Protein 6YJK (pdb70)

Nearest PDB structures (foldseek):
  6yjk-assembly1_A  TM=1.003E+00  e=1.176E-42  Rhincodon typus
  7ajl-assembly1_AAA  TM=9.491E-01  e=1.089E-29  Mus musculus
  7ajl-assembly1_BBB  TM=9.520E-01  e=2.992E-29  Mus musculus
  7ajk-assembly1_CCC  TM=6.541E-01  e=1.417E-22  Homo sapiens
  5m4y-assembly1_A  TM=3.717E-01  e=2.786E+00  Saccharomyces cerevisiae S288C

Solvent-accessible surface area: 15080 Å² total; per-residue (Å²): 87,72,13,79,2,0,77,12,5,12,75,53,14,70,147,27,58,45,87,0,66,21,81,63,134,56,8,114,11,67,142,80,1,102,94,25,0,69,122,1,13,81,14,0,104,58,0,35,35,8,1,62,38,5,81,63,3,191,18,0,20,112,41,14,157,65,0,96,136,108,88,141,54,102,121,35,39,105,118,0,44,82,28,0,46,84,23,3,36,55,0,49,92,0,25,72,4,1,82,89,2,54,72,8,0,50,22,0,0,40,20,0,1,37,92,103,71,41,25,47,97,2,0,56,137,23,58,0,0,0,12,0,0,1,3,0,0,20,0,0,2,57,0,1,28,56,12,53,105,29,101,20,0,81,88,0,7,47,13,7,62,124,25,23,63,148,52,126,128,122,123,196,131,92,3,74,97,106,18,4,66,89,0,34,128,12,3,68,59,34,2,0,0,0,61,20,0,0,62,2,0,60,107,7,35,55,85,53,175,115,28,60,63,82,12,2,1,20,0,0,6,22,0,1,23,2,1,40,24,0,6,74,31,102,117,42,81,101,140,35,19,56,140,70,0,12,39,9,1,4,26,0,0,0,0,0,0,0,0,1,0,37,13,32,86,71,0,1,25,20,200,86,21,130,13,66,13,91,11,1,0,119,8,2,92,102,31,85,102,145,62,1,74,16,0,8,34,0,2,60,143,16,21,114,23,14,128,48,179,118,10,41,166,117,2,58,81,54,6,163

B-factor: mean 74.42, std 29.87, range [31.37, 188.09]

Radius of gyration: 21.07 Å; Cα contacts (8 Å, |Δi|>4): 371; chains: 1; bounding box: 40×45×67 Å

InterPro domains:
  IPR009828 CYRIA/CYRIB, Rac1 binding domain [PF07159] (20-321)
  IPR039789 CYFIP-related Rac1 interactor [PTHR12422] (2-325)

Structure (mmCIF, N/CA/C/O backbone):
data_6YJK
#
_entry.id   6YJK
#
_cell.length_a   39.810
_cell.length_b   72.230
_cell.length_c   107.810
_cell.angle_alpha   90.000
_cell.angle_beta   90.000
_cell.angle_gamma   90.000
#
_symmetry.space_group_name_H-M   'P 21 21 21'
#
loop_
_entity.id
_entity.type
_entity.pdbx_description
1 polymer 'CYRI-B (FAM49B)'
2 water water
#
loop_
_atom_site.group_PDB
_atom_site.id
_atom_site.type_symbol
_atom_site.label_atom_id
_atom_site.label_alt_id
_atom_site.label_comp_id
_atom_site.label_asym_id
_atom_site.label_entity_id
_atom_site.label_seq_id
_atom_site.pdbx_PDB_ins_code
_atom_site.Cartn_x
_atom_site.Cartn_y
_atom_site.Cartn_z
_atom_site.occupancy
_atom_site.B_iso_or_equiv
_atom_site.auth_seq_id
_atom_site.auth_comp_id
_atom_site.auth_asym_id
_atom_site.auth_atom_id
_atom_site.pdbx_PDB_model_num
ATOM 1 N N . SER A 1 1 ? 12.495 8.448 4.442 1.00 130.23 0 SER A N 1
ATOM 2 C CA . SER A 1 1 ? 11.858 9.356 3.496 1.00 129.72 0 SER A CA 1
ATOM 3 C C . SER A 1 1 ? 11.441 8.614 2.232 1.00 123.74 0 SER A C 1
ATOM 4 O O . SER A 1 1 ? 10.906 9.214 1.299 1.00 119.60 0 SER A O 1
ATOM 7 N N . MET A 1 2 ? 11.696 7.304 2.203 1.00 119.88 1 MET A N 1
ATOM 8 C CA . MET A 1 2 ? 11.236 6.493 1.081 1.00 115.99 1 MET A CA 1
ATOM 9 C C . MET A 1 2 ? 9.714 6.463 1.021 1.00 108.38 1 MET A C 1
ATOM 10 O O . MET A 1 2 ? 9.127 6.463 -0.067 1.00 114.17 1 MET A O 1
ATOM 15 N N . GLY A 1 3 ? 9.058 6.446 2.183 1.00 98.96 2 GLY A N 1
ATOM 16 C CA . GLY A 1 3 ? 7.610 6.543 2.204 1.00 96.74 2 GLY A CA 1
ATOM 17 C C . GLY A 1 3 ? 7.108 7.932 1.866 1.00 99.97 2 GLY A C 1
ATOM 18 O O . GLY A 1 3 ? 6.018 8.081 1.308 1.00 104.30 2 GLY A O 1
ATOM 19 N N . ASN A 1 4 ? 7.889 8.964 2.195 1.00 99.72 3 ASN A N 1
ATOM 20 C CA . ASN A 1 4 ? 7.510 10.327 1.833 1.00 95.28 3 ASN A CA 1
ATOM 21 C C . ASN A 1 4 ? 7.624 10.544 0.330 1.00 93.58 3 ASN A C 1
ATOM 22 O O . ASN A 1 4 ? 6.717 11.106 -0.294 1.00 96.34 3 ASN A O 1
ATOM 27 N N . LEU A 1 5 ? 8.736 10.102 -0.271 1.00 89.32 4 LEU A N 1
ATOM 28 C CA . LEU A 1 5 ? 8.902 10.245 -1.715 1.00 82.40 4 LEU A CA 1
ATOM 29 C C . LEU A 1 5 ? 7.803 9.523 -2.482 1.00 81.32 4 LEU A C 1
ATOM 30 O O . LEU A 1 5 ? 7.411 9.971 -3.565 1.00 75.81 4 LEU A O 1
ATOM 35 N N . ILE A 1 6 ? 7.294 8.413 -1.943 1.00 85.78 5 ILE A N 1
ATOM 36 C CA . ILE A 1 6 ? 6.163 7.742 -2.577 1.00 95.51 5 ILE A CA 1
ATOM 37 C C . ILE A 1 6 ? 4.912 8.603 -2.475 1.00 104.75 5 ILE A C 1
ATOM 38 O O . ILE A 1 6 ? 4.164 8.756 -3.448 1.00 103.47 5 ILE A O 1
ATOM 43 N N . LYS A 1 7 ? 4.672 9.193 -1.301 1.00 109.34 6 LYS A N 1
ATOM 44 C CA . LYS A 1 7 ? 3.543 10.095 -1.120 1.00 116.00 6 LYS A CA 1
ATOM 45 C C . LYS A 1 7 ? 3.698 11.394 -1.899 1.00 117.78 6 LYS A C 1
ATOM 46 O O . LYS A 1 7 ? 2.708 12.114 -2.064 1.00 121.27 6 LYS A O 1
ATOM 52 N N . VAL A 1 8 ? 4.901 11.713 -2.371 1.00 116.04 7 VAL A N 1
ATOM 53 C CA . VAL A 1 8 ? 5.117 12.935 -3.139 1.00 110.13 7 VAL A CA 1
ATOM 54 C C . VAL A 1 8 ? 4.826 12.717 -4.617 1.00 113.98 7 VAL A C 1
ATOM 55 O O . VAL A 1 8 ? 4.077 13.479 -5.234 1.00 118.89 7 VAL A O 1
ATOM 59 N N . LEU A 1 9 ? 5.408 11.674 -5.212 1.00 113.65 8 LEU A N 1
ATOM 60 C CA . LEU A 1 9 ? 5.214 11.443 -6.640 1.00 113.46 8 LEU A CA 1
ATOM 61 C C . LEU A 1 9 ? 3.822 10.896 -6.932 1.00 118.76 8 LEU A C 1
ATOM 62 O O . LEU A 1 9 ? 3.199 11.274 -7.931 1.00 116.67 8 LEU A O 1
ATOM 67 N N . THR A 1 10 ? 3.319 10.007 -6.078 1.00 126.79 9 THR A N 1
ATOM 68 C CA . THR A 1 10 ? 1.982 9.436 -6.239 1.00 131.85 9 THR A CA 1
ATOM 69 C C . THR A 1 10 ? 0.917 10.268 -5.544 1.00 137.42 9 THR A C 1
ATOM 70 O O . THR A 1 10 ? 0.003 9.722 -4.920 1.00 142.49 9 THR A O 1
ATOM 74 N N . ARG A 1 11 ? 1.008 11.591 -5.631 1.00 139.86 10 ARG A N 1
ATOM 75 C CA . ARG A 1 11 ? 0.114 12.490 -4.914 1.00 146.91 10 ARG A CA 1
ATOM 76 C C . ARG A 1 11 ? -0.852 13.131 -5.900 1.00 146.10 10 ARG A C 1
ATOM 77 O O . ARG A 1 11 ? -0.424 13.746 -6.883 1.00 139.00 10 ARG A O 1
ATOM 85 N N . ASP A 1 12 ? -2.150 12.976 -5.635 1.00 153.91 11 ASP A N 1
ATOM 86 C CA . ASP A 1 12 ? -3.209 13.619 -6.414 1.00 158.59 11 ASP A CA 1
ATOM 87 C C . ASP A 1 12 ? -3.174 13.189 -7.880 1.00 152.44 11 ASP A C 1
ATOM 88 O O . ASP A 1 12 ? -3.419 13.987 -8.787 1.00 150.91 11 ASP A O 1
ATOM 93 N N . ILE A 1 13 ? -2.861 11.915 -8.114 1.00 147.70 12 ILE A N 1
ATOM 94 C CA . ILE A 1 13 ? -2.990 11.316 -9.438 1.00 143.68 12 ILE A CA 1
ATOM 95 C C . ILE A 1 13 ? -4.129 10.313 -9.512 1.00 155.44 12 ILE A C 1
ATOM 96 O O . ILE A 1 13 ? -4.517 9.923 -10.626 1.00 157.00 12 ILE A O 1
ATOM 101 N N . ASP A 1 14 ? -4.630 9.915 -8.350 1.00 165.49 13 ASP A N 1
ATOM 102 C CA . ASP A 1 14 ? -5.790 9.003 -8.380 1.00 177.09 13 ASP A CA 1
ATOM 103 C C . ASP A 1 14 ? -6.969 9.835 -8.902 1.00 182.16 13 ASP A C 1
ATOM 104 O O . ASP A 1 14 ? -7.495 9.502 -9.969 1.00 182.89 13 ASP A O 1
ATOM 109 N N . HIS A 1 15 ? -7.335 10.911 -8.196 1.00 183.41 14 HIS A N 1
ATOM 110 C CA . HIS A 1 15 ? -8.467 11.785 -8.619 1.00 183.47 14 HIS A CA 1
ATOM 111 C C . HIS A 1 15 ? -8.171 12.418 -9.987 1.00 172.63 14 HIS A C 1
ATOM 112 O O . HIS A 1 15 ? -9.071 13.074 -10.546 1.00 173.91 14 HIS A O 1
ATOM 119 N N . ASN A 1 16 ? -6.948 12.219 -10.486 1.00 159.72 15 ASN A N 1
ATOM 120 C CA . ASN A 1 16 ? -6.457 12.740 -11.789 1.00 147.61 15 ASN A CA 1
ATOM 121 C C . ASN A 1 16 ? -6.536 11.610 -12.816 1.00 143.71 15 ASN A C 1
ATOM 122 O O . ASN A 1 16 ? -6.336 10.460 -12.396 1.00 139.38 15 ASN A O 1
ATOM 127 N N . ALA A 1 17 ? -6.807 11.920 -14.094 1.00 146.19 16 ALA A N 1
ATOM 128 C CA . ALA A 1 17 ? -6.876 10.878 -15.115 1.00 144.64 16 ALA A CA 1
ATOM 129 C C . ALA A 1 17 ? -6.512 11.486 -16.456 1.00 139.20 16 ALA A C 1
ATOM 130 O O . ALA A 1 17 ? -7.177 12.423 -16.907 1.00 138.72 16 ALA A O 1
ATOM 132 N N . SER A 1 18 ? -5.455 10.967 -17.079 1.00 139.07 17 SER A N 1
ATOM 133 C CA . SER A 1 18 ? -5.077 11.274 -18.456 1.00 140.28 17 SER A CA 1
ATOM 134 C C . SER A 1 18 ? -4.630 12.717 -18.644 1.00 135.76 17 SER A C 1
ATOM 135 O O . SER A 1 18 ? -4.284 13.109 -19.765 1.00 134.87 17 SER A O 1
ATOM 138 N N . HIS A 1 19 ? -4.637 13.519 -17.583 1.00 131.06 18 HIS A N 1
ATOM 139 C CA . HIS A 1 19 ? -4.172 14.897 -17.623 1.00 122.36 18 HIS A CA 1
ATOM 140 C C . HIS A 1 19 ? -2.707 14.948 -17.216 1.00 108.39 18 HIS A C 1
ATOM 141 O O . HIS A 1 19 ? -2.337 14.461 -16.142 1.00 113.70 18 HIS A O 1
ATOM 148 N N . PHE A 1 20 ? -1.878 15.539 -18.075 1.00 88.03 19 PHE A N 1
ATOM 149 C CA . PHE A 1 20 ? -0.447 15.608 -17.822 1.00 77.89 19 PHE A CA 1
ATOM 150 C C . PHE A 1 20 ? -0.019 16.903 -17.147 1.00 79.15 19 PHE A C 1
ATOM 151 O O . PHE A 1 20 ? 1.013 16.916 -16.465 1.00 75.19 19 PHE A O 1
ATOM 159 N N . PHE A 1 21 ? -0.777 17.982 -17.310 1.00 80.00 20 PHE A N 1
ATOM 160 C CA . PHE A 1 21 ? -0.451 19.223 -16.628 1.00 82.48 20 PHE A CA 1
ATOM 161 C C . PHE A 1 21 ? -0.881 19.151 -15.168 1.00 84.68 20 PHE A C 1
ATOM 162 O O . PHE A 1 21 ? -1.860 18.487 -14.814 1.00 83.02 20 PHE A O 1
ATOM 170 N N . LEU A 1 22 ? -0.130 19.838 -14.317 1.00 81.40 21 LEU A N 1
ATOM 171 C CA . LEU A 1 22 ? -0.389 19.850 -12.886 1.00 87.99 21 LEU A CA 1
ATOM 172 C C . LEU A 1 22 ? -1.184 21.091 -12.508 1.00 86.72 21 LEU A C 1
ATOM 173 O O . LEU A 1 22 ? -0.895 22.194 -12.979 1.00 89.77 21 LEU A O 1
ATOM 178 N N . ASP A 1 23 ? -2.189 20.900 -11.658 1.00 84.75 22 ASP A N 1
ATOM 179 C CA . ASP A 1 23 ? -2.933 22.029 -11.119 1.00 88.82 22 ASP A CA 1
ATOM 180 C C . ASP A 1 23 ? -2.013 22.879 -10.253 1.00 92.75 22 ASP A C 1
ATOM 181 O O . ASP A 1 23 ? -1.287 22.356 -9.403 1.00 94.97 22 ASP A O 1
ATOM 186 N N . PHE A 1 24 ? -2.037 24.195 -10.477 1.00 98.81 23 PHE A N 1
ATOM 187 C CA . PHE A 1 24 ? -1.138 25.083 -9.744 1.00 102.14 23 PHE A CA 1
ATOM 188 C C . PHE A 1 24 ? -1.467 25.104 -8.256 1.00 106.12 23 PHE A C 1
ATOM 189 O O . PHE A 1 24 ? -0.561 25.067 -7.415 1.00 107.50 23 PHE A O 1
ATOM 197 N N . GLU A 1 25 ? -2.755 25.160 -7.910 1.00 111.17 24 GLU A N 1
ATOM 198 C CA . GLU A 1 25 ? -3.137 25.194 -6.502 1.00 118.23 24 GLU A CA 1
ATOM 199 C C . GLU A 1 25 ? -2.858 23.869 -5.806 1.00 120.06 24 GLU A C 1
ATOM 200 O O . GLU A 1 25 ? -2.532 23.854 -4.614 1.00 120.93 24 GLU A O 1
ATOM 206 N N . ASN A 1 26 ? -2.974 22.754 -6.527 1.00 129.41 25 ASN A N 1
ATOM 207 C CA . ASN A 1 26 ? -2.753 21.448 -5.917 1.00 132.15 25 ASN A CA 1
ATOM 208 C C . ASN A 1 26 ? -1.266 21.147 -5.770 1.00 124.75 25 ASN A C 1
ATOM 209 O O . ASN A 1 26 ? -0.814 20.721 -4.701 1.00 128.92 25 ASN A O 1
ATOM 214 N N . ALA A 1 27 ? -0.490 21.360 -6.837 1.00 105.88 26 ALA A N 1
ATOM 215 C CA . ALA A 1 27 ? 0.943 21.088 -6.779 1.00 92.93 26 ALA A CA 1
ATOM 216 C C . ALA A 1 27 ? 1.640 22.009 -5.787 1.00 96.70 26 ALA A C 1
ATOM 217 O O . ALA A 1 27 ? 2.563 21.587 -5.080 1.00 98.31 26 ALA A O 1
ATOM 219 N N . GLN A 1 28 ? 1.211 23.272 -5.725 1.00 98.12 27 GLN A N 1
ATOM 220 C CA . GLN A 1 28 ? 1.748 24.284 -4.823 1.00 97.14 27 GLN A CA 1
ATOM 221 C C . GLN A 1 28 ? 3.267 24.361 -4.932 1.00 89.33 27 GLN A C 1
ATOM 222 O O . GLN A 1 28 ? 3.974 23.947 -4.005 1.00 87.96 27 GLN A O 1
ATOM 228 N N . PRO A 1 29 ? 3.808 24.867 -6.038 1.00 84.63 28 PRO A N 1
ATOM 229 C CA . PRO A 1 29 ? 5.264 24.986 -6.152 1.00 80.14 28 PRO A CA 1
ATOM 230 C C . PRO A 1 29 ? 5.806 26.097 -5.266 1.00 85.55 28 PRO A C 1
ATOM 231 O O . PRO A 1 29 ? 5.096 27.024 -4.869 1.00 83.92 28 PRO A O 1
ATOM 235 N N . THR A 1 30 ? 7.095 25.987 -4.953 1.00 84.76 29 THR A N 1
ATOM 236 C CA . THR A 1 30 ? 7.763 27.019 -4.175 1.00 82.06 29 THR A CA 1
ATOM 237 C C . THR A 1 30 ? 8.028 28.239 -5.054 1.00 86.30 29 THR A C 1
ATOM 238 O O . THR A 1 30 ? 7.777 28.239 -6.263 1.00 87.69 29 THR A O 1
ATOM 242 N N . GLU A 1 31 ? 8.550 29.298 -4.433 1.00 91.95 30 GLU A N 1
ATOM 243 C CA . GLU A 1 31 ? 8.867 30.504 -5.188 1.00 92.16 30 GLU A CA 1
ATOM 244 C C . GLU A 1 31 ? 9.968 30.249 -6.210 1.00 84.76 30 GLU A C 1
ATOM 245 O O . GLU A 1 31 ? 9.955 30.843 -7.294 1.00 84.80 30 GLU A O 1
ATOM 251 N N . ALA A 1 32 ? 10.912 29.361 -5.896 1.00 81.77 31 ALA A N 1
ATOM 252 C CA . ALA A 1 32 ? 11.998 29.044 -6.814 1.00 80.12 31 ALA A CA 1
ATOM 253 C C . ALA A 1 32 ? 11.569 28.135 -7.959 1.00 74.71 31 ALA A C 1
ATOM 254 O O . ALA A 1 32 ? 12.320 28.001 -8.931 1.00 83.54 31 ALA A O 1
ATOM 256 N N . GLU A 1 33 ? 10.394 27.513 -7.876 1.00 73.21 32 GLU A N 1
ATOM 257 C CA . GLU A 1 33 ? 9.905 26.643 -8.938 1.00 74.46 32 GLU A CA 1
ATOM 258 C C . GLU A 1 33 ? 8.974 27.347 -9.917 1.00 76.73 32 GLU A C 1
ATOM 259 O O . GLU A 1 33 ? 8.640 26.761 -10.951 1.00 76.88 32 GLU A O 1
ATOM 265 N N . ARG A 1 34 ? 8.561 28.584 -9.626 1.00 78.82 33 ARG A N 1
ATOM 266 C CA . ARG A 1 34 ? 7.475 29.208 -10.378 1.00 81.93 33 ARG A CA 1
ATOM 267 C C . ARG A 1 34 ? 7.842 29.421 -11.844 1.00 83.37 33 ARG A C 1
ATOM 268 O O . ARG A 1 34 ? 7.036 29.130 -12.735 1.00 83.96 33 ARG A O 1
ATOM 276 N N . GLU A 1 35 ? 9.049 29.926 -12.116 1.00 90.63 34 GLU A N 1
ATOM 277 C CA . GLU A 1 35 ? 9.397 30.295 -13.486 1.00 96.32 34 GLU A CA 1
ATOM 278 C C . GLU A 1 35 ? 9.524 29.075 -14.388 1.00 85.85 34 GLU A C 1
ATOM 279 O O . GLU A 1 35 ? 9.305 29.178 -15.600 1.00 84.67 34 GLU A O 1
ATOM 285 N N . ILE A 1 36 ? 9.868 27.921 -13.825 1.00 77.85 35 ILE A N 1
ATOM 286 C CA . ILE A 1 36 ? 9.987 26.697 -14.610 1.00 66.70 35 ILE A CA 1
ATOM 287 C C . ILE A 1 36 ? 8.677 25.923 -14.622 1.00 66.73 35 ILE A C 1
ATOM 288 O O . ILE A 1 36 ? 8.279 25.388 -15.660 1.00 67.93 35 ILE A O 1
ATOM 293 N N . PHE A 1 37 ? 7.998 25.854 -13.473 1.00 73.58 36 PHE A N 1
ATOM 294 C CA . PHE A 1 37 ? 6.705 25.180 -13.411 1.00 69.80 36 PHE A CA 1
ATOM 295 C C . PHE A 1 37 ? 5.734 25.763 -14.429 1.00 70.65 36 PHE A C 1
ATOM 296 O O . PHE A 1 37 ? 5.004 25.020 -15.093 1.00 65.89 36 PHE A O 1
ATOM 304 N N . ASN A 1 38 ? 5.722 27.092 -14.571 1.00 72.95 37 ASN A N 1
ATOM 305 C CA . ASN A 1 38 ? 4.834 27.729 -15.539 1.00 75.81 37 ASN A CA 1
ATOM 306 C C . ASN A 1 38 ? 5.187 27.333 -16.966 1.00 65.27 37 ASN A C 1
ATOM 307 O O . ASN A 1 38 ? 4.296 27.045 -17.772 1.00 66.05 37 ASN A O 1
ATOM 312 N N . GLN A 1 39 ? 6.481 27.321 -17.299 1.00 63.16 38 GLN A N 1
ATOM 313 C CA . GLN A 1 39 ? 6.894 26.980 -18.657 1.00 64.14 38 GLN A CA 1
ATOM 314 C C . GLN A 1 39 ? 6.586 25.523 -18.975 1.00 61.50 38 GLN A C 1
ATOM 315 O O . GLN A 1 39 ? 6.013 25.215 -20.026 1.00 63.98 38 GLN A O 1
ATOM 321 N N . VAL A 1 40 ? 6.957 24.613 -18.073 1.00 62.11 39 VAL A N 1
ATOM 322 C CA . VAL A 1 40 ? 6.730 23.193 -18.313 1.00 58.17 39 VAL A CA 1
ATOM 323 C C . VAL A 1 40 ? 5.237 22.893 -18.380 1.00 59.18 39 VAL A C 1
ATOM 324 O O . VAL A 1 40 ? 4.792 22.072 -19.192 1.00 58.68 39 VAL A O 1
ATOM 328 N N . ASN A 1 41 ? 4.439 23.569 -17.548 1.00 57.43 40 ASN A N 1
ATOM 329 C CA . ASN A 1 41 ? 3.003 23.306 -17.521 1.00 63.80 40 ASN A CA 1
ATOM 330 C C . ASN A 1 41 ? 2.349 23.620 -18.860 1.00 67.53 40 ASN A C 1
ATOM 331 O O . ASN A 1 41 ? 1.399 22.938 -19.257 1.00 73.10 40 ASN A O 1
ATOM 336 N N . VAL A 1 42 ? 2.837 24.644 -19.566 1.00 63.05 41 VAL A N 1
ATOM 337 C CA . VAL A 1 42 ? 2.288 24.971 -20.879 1.00 62.70 41 VAL A CA 1
ATOM 338 C C . VAL A 1 42 ? 2.504 23.815 -21.846 1.00 68.55 41 VAL A C 1
ATOM 339 O O . VAL A 1 42 ? 1.601 23.444 -22.606 1.00 73.22 41 VAL A O 1
ATOM 343 N N . VAL A 1 43 ? 3.699 23.222 -21.830 1.00 63.18 42 VAL A N 1
ATOM 344 C CA . VAL A 1 43 ? 3.969 22.075 -22.691 1.00 57.46 42 VAL A CA 1
ATOM 345 C C . VAL A 1 43 ? 3.116 20.884 -22.274 1.00 61.57 42 VAL A C 1
ATOM 346 O O . VAL A 1 43 ? 2.614 20.135 -23.121 1.00 64.33 42 VAL A O 1
ATOM 350 N N . LEU A 1 44 ? 2.928 20.696 -20.966 1.00 59.99 43 LEU A N 1
ATOM 351 C CA . LEU A 1 44 ? 2.115 19.582 -20.491 1.00 55.58 43 LEU A CA 1
ATOM 352 C C . LEU A 1 44 ? 0.640 19.780 -20.815 1.00 58.92 43 LEU A C 1
ATOM 353 O O . LEU A 1 44 ? -0.087 18.796 -20.996 1.00 60.78 43 LEU A O 1
ATOM 358 N N . LYS A 1 45 ? 0.178 21.032 -20.886 1.00 48.10 44 LYS A N 1
ATOM 359 C CA . LYS A 1 45 ? -1.205 21.278 -21.282 1.00 65.27 44 LYS A CA 1
ATOM 360 C C . LYS A 1 45 ? -1.467 20.814 -22.709 1.00 60.87 44 LYS A C 1
ATOM 361 O O . LYS A 1 45 ? -2.573 20.357 -23.017 1.00 70.50 44 LYS A O 1
ATOM 367 N N . ASP A 1 46 ? -0.470 20.914 -23.586 1.00 57.04 45 ASP A N 1
ATOM 368 C CA . ASP A 1 46 ? -0.618 20.472 -24.965 1.00 58.96 45 ASP A CA 1
ATOM 369 C C . ASP A 1 46 ? -0.347 18.987 -25.148 1.00 59.34 45 ASP A C 1
ATOM 370 O O . ASP A 1 46 ? -0.682 18.440 -26.204 1.00 61.51 45 ASP A O 1
ATOM 375 N N . ALA A 1 47 ? 0.245 18.326 -24.150 1.00 63.64 46 ALA A N 1
ATOM 376 C CA . ALA A 1 47 ? 0.555 16.905 -24.278 1.00 56.11 46 ALA A CA 1
ATOM 377 C C . ALA A 1 47 ? -0.712 16.070 -24.418 1.00 57.92 46 ALA A C 1
ATOM 378 O O . ALA A 1 47 ? -0.733 15.090 -25.170 1.00 67.24 46 ALA A O 1
ATOM 380 N N . GLU A 1 48 ? -1.771 16.437 -23.690 1.00 59.98 47 GLU A N 1
ATOM 381 C CA . GLU A 1 48 ? -3.042 15.732 -23.821 1.00 69.12 47 GLU A CA 1
ATOM 382 C C . GLU A 1 48 ? -3.601 15.872 -25.230 1.00 69.14 47 GLU A C 1
ATOM 383 O O . GLU A 1 48 ? -4.139 14.911 -25.792 1.00 76.50 47 GLU A O 1
ATOM 389 N N . GLY A 1 49 ? -3.476 17.062 -25.821 1.00 64.93 48 GLY A N 1
ATOM 390 C CA . GLY A 1 49 ? -3.974 17.260 -27.172 1.00 55.74 48 GLY A CA 1
ATOM 391 C C . GLY A 1 49 ? -3.177 16.479 -28.199 1.00 52.54 48 GLY A C 1
ATOM 392 O O . GLY A 1 49 ? -3.740 15.930 -29.149 1.00 56.29 48 GLY A O 1
ATOM 393 N N . ILE A 1 50 ? -1.855 16.417 -28.019 1.00 47.25 49 ILE A N 1
ATOM 394 C CA . ILE A 1 50 ? -1.017 15.602 -28.893 1.00 47.20 49 ILE A CA 1
ATOM 395 C C . ILE A 1 50 ? -1.389 14.129 -28.770 1.00 56.15 49 ILE A C 1
ATOM 396 O O . ILE A 1 50 ? -1.469 13.409 -29.772 1.00 57.89 49 ILE A O 1
ATOM 401 N N . LEU A 1 51 ? -1.628 13.658 -27.544 1.00 55.63 50 LEU A N 1
ATOM 402 C CA . LEU A 1 51 ? -1.942 12.247 -27.349 1.00 54.65 50 LEU A CA 1
ATOM 403 C C . LEU A 1 51 ? -3.307 11.900 -27.932 1.00 58.91 50 LEU A C 1
ATOM 404 O O . LEU A 1 51 ? -3.501 10.796 -28.454 1.00 62.21 50 LEU A O 1
ATOM 409 N N . ASN A 1 52 ? -4.264 12.829 -27.856 1.00 60.05 51 ASN A N 1
ATOM 410 C CA . ASN A 1 52 ? -5.587 12.569 -28.416 1.00 69.39 51 ASN A CA 1
ATOM 411 C C . ASN A 1 52 ? -5.561 12.550 -29.939 1.00 71.44 51 ASN A C 1
ATOM 412 O O . ASN A 1 52 ? -6.323 11.800 -30.559 1.00 78.20 51 ASN A O 1
ATOM 417 N N . ASP A 1 53 ? -4.702 13.363 -30.558 1.00 67.22 52 ASP A N 1
ATOM 418 C CA . ASP A 1 53 ? -4.567 13.314 -32.009 1.00 66.37 52 ASP A CA 1
ATOM 419 C C . ASP A 1 53 ? -3.942 12.004 -32.465 1.00 63.72 52 ASP A C 1
ATOM 420 O O . ASP A 1 53 ? -4.237 11.528 -33.567 1.00 69.26 52 ASP A O 1
ATOM 425 N N . LEU A 1 54 ? -3.083 11.406 -31.636 1.00 54.91 53 LEU A N 1
ATOM 426 C CA . LEU A 1 54 ? -2.509 10.112 -31.986 1.00 53.99 53 LEU A CA 1
ATOM 427 C C . LEU A 1 54 ? -3.530 8.992 -31.834 1.00 58.78 53 LEU A C 1
ATOM 428 O O . LEU A 1 54 ? -3.495 8.016 -32.593 1.00 58.44 53 LEU A O 1
ATOM 433 N N . GLN A 1 55 ? -4.443 9.113 -30.867 1.00 50.97 54 GLN A N 1
ATOM 434 C CA . GLN A 1 55 ? -5.511 8.129 -30.732 1.00 60.07 54 GLN A CA 1
ATOM 435 C C . GLN A 1 55 ? -6.485 8.196 -31.903 1.00 62.26 54 GLN A C 1
ATOM 436 O O . GLN A 1 55 ? -7.079 7.177 -32.273 1.00 60.68 54 GLN A O 1
ATOM 442 N N . SER A 1 56 ? -6.652 9.375 -32.500 1.00 61.58 55 SER A N 1
ATOM 443 C CA . SER A 1 56 ? -7.554 9.564 -33.629 1.00 60.67 55 SER A CA 1
ATOM 444 C C . SER A 1 56 ? -6.880 9.337 -34.976 1.00 62.03 55 SER A C 1
ATOM 445 O O . SER A 1 56 ? -7.532 9.500 -36.013 1.00 62.21 55 SER A O 1
ATOM 448 N N . TYR A 1 57 ? -5.604 8.965 -34.986 1.00 63.58 56 TYR A N 1
ATOM 449 C CA . TYR A 1 57 ? -4.858 8.757 -36.225 1.00 63.26 56 TYR A CA 1
ATOM 450 C C . TYR A 1 57 ? -5.348 7.479 -36.893 1.00 67.08 56 TYR A C 1
ATOM 451 O O . TYR A 1 57 ? -4.913 6.378 -36.550 1.00 70.72 56 TYR A O 1
ATOM 460 N N . ARG A 1 58 ? -6.256 7.621 -37.863 1.00 71.36 57 ARG A N 1
ATOM 461 C CA . ARG A 1 58 ? -6.829 6.454 -38.526 1.00 72.90 57 ARG A CA 1
ATOM 462 C C . ARG A 1 58 ? -5.940 5.928 -39.648 1.00 63.31 57 ARG A C 1
ATOM 463 O O . ARG A 1 58 ? -6.012 4.741 -39.982 1.00 67.72 57 ARG A O 1
ATOM 471 N N . GLY A 1 59 ? -5.105 6.776 -40.234 1.00 50.01 58 GLY A N 1
ATOM 472 C CA . GLY A 1 59 ? -4.239 6.361 -41.317 1.00 47.26 58 GLY A CA 1
ATOM 473 C C . GLY A 1 59 ? -4.939 6.389 -42.665 1.00 47.40 58 GLY A C 1
ATOM 474 O O . GLY A 1 59 ? -6.163 6.446 -42.768 1.00 50.03 58 GLY A O 1
ATOM 475 N N . ALA A 1 60 ? -4.131 6.350 -43.726 1.00 39.09 59 ALA A N 1
ATOM 476 C CA . ALA A 1 60 ? -4.640 6.394 -45.093 1.00 46.89 59 ALA A CA 1
ATOM 477 C C . ALA A 1 60 ? -4.281 5.134 -45.875 1.00 44.78 59 ALA A C 1
ATOM 478 O O . ALA A 1 60 ? -4.115 5.181 -47.096 1.00 49.98 59 ALA A O 1
ATOM 480 N N . GLY A 1 61 ? -4.171 3.997 -45.184 1.00 42.54 60 GLY A N 1
ATOM 481 C CA . GLY A 1 61 ? -3.784 2.767 -45.856 1.00 38.37 60 GLY A CA 1
ATOM 482 C C . GLY A 1 61 ? -4.739 2.371 -46.966 1.00 44.78 60 GLY A C 1
ATOM 483 O O . GLY A 1 61 ? -4.313 1.902 -48.025 1.00 48.46 60 GLY A O 1
ATOM 484 N N . HIS A 1 62 ? -6.041 2.565 -46.747 1.00 40.94 61 HIS A N 1
ATOM 485 C CA . HIS A 1 62 ? -7.027 2.169 -47.748 1.00 46.88 61 HIS A CA 1
ATOM 486 C C . HIS A 1 62 ? -6.853 2.961 -49.037 1.00 51.93 61 HIS A C 1
ATOM 487 O O . HIS A 1 62 ? -6.821 2.385 -50.131 1.00 57.78 61 HIS A O 1
ATOM 494 N N . GLU A 1 63 ? -6.738 4.288 -48.928 1.00 53.16 62 GLU A N 1
ATOM 495 C CA . GLU A 1 63 ? -6.582 5.116 -50.120 1.00 46.07 62 GLU A CA 1
ATOM 496 C C . GLU A 1 63 ? -5.226 4.907 -50.782 1.00 43.36 62 GLU A C 1
ATOM 497 O O . GLU A 1 63 ? -5.121 4.987 -52.011 1.00 47.50 62 GLU A O 1
ATOM 503 N N . ILE A 1 64 ? -4.183 4.643 -49.992 1.00 38.05 63 ILE A N 1
ATOM 504 C CA . ILE A 1 64 ? -2.855 4.436 -50.560 1.00 37.04 63 ILE A CA 1
ATOM 505 C C . ILE A 1 64 ? -2.821 3.161 -51.391 1.00 51.14 63 ILE A C 1
ATOM 506 O O . ILE A 1 64 ? -2.300 3.149 -52.512 1.00 53.27 63 ILE A O 1
ATOM 511 N N . ARG A 1 65 ? -3.376 2.070 -50.859 1.00 49.71 64 ARG A N 1
ATOM 512 C CA . ARG A 1 65 ? -3.354 0.806 -51.586 1.00 50.36 64 ARG A CA 1
ATOM 513 C C . ARG A 1 65 ? -4.163 0.891 -52.875 1.00 53.10 64 ARG A C 1
ATOM 514 O O . ARG A 1 65 ? -3.758 0.336 -53.903 1.00 57.44 64 ARG A O 1
ATOM 522 N N . GLU A 1 66 ? -5.297 1.595 -52.849 1.00 47.18 65 GLU A N 1
ATOM 523 C CA . GLU A 1 66 ? -6.094 1.731 -54.063 1.00 54.23 65 GLU A CA 1
ATOM 524 C C . GLU A 1 66 ? -5.377 2.581 -55.105 1.00 53.60 65 GLU A C 1
ATOM 525 O O . GLU A 1 66 ? -5.450 2.289 -56.305 1.00 56.68 65 GLU A O 1
ATOM 531 N N . ALA A 1 67 ? -4.680 3.634 -54.671 1.00 48.51 66 ALA A N 1
ATOM 532 C CA . ALA A 1 67 ? -3.939 4.460 -55.618 1.00 46.99 66 ALA A CA 1
ATOM 533 C C . ALA A 1 67 ? -2.794 3.679 -56.250 1.00 45.52 66 ALA A C 1
ATOM 534 O O . ALA A 1 67 ? -2.573 3.764 -57.463 1.00 47.11 66 ALA A O 1
ATOM 536 N N . ILE A 1 68 ? -2.056 2.914 -55.442 1.00 49.14 67 ILE A N 1
ATOM 537 C CA . ILE A 1 68 ? -0.973 2.094 -55.971 1.00 50.13 67 ILE A CA 1
ATOM 538 C C . ILE A 1 68 ? -1.519 1.012 -56.895 1.00 50.29 67 ILE A C 1
ATOM 539 O O . ILE A 1 68 ? -0.874 0.644 -57.887 1.00 45.87 67 ILE A O 1
ATOM 544 N N . GLN A 1 69 ? -2.718 0.504 -56.605 1.00 52.31 68 GLN A N 1
ATOM 545 C CA . GLN A 1 69 ? -3.312 -0.532 -57.442 1.00 47.57 68 GLN A CA 1
ATOM 546 C C . GLN A 1 69 ? -3.664 0.005 -58.825 1.00 54.22 68 GLN A C 1
ATOM 547 O O . GLN A 1 69 ? -3.412 -0.661 -59.838 1.00 56.51 68 GLN A O 1
ATOM 553 N N . HIS A 1 70 ? -4.242 1.208 -58.890 1.00 52.91 69 HIS A N 1
ATOM 554 C CA . HIS A 1 70 ? -4.618 1.862 -60.144 1.00 52.10 69 HIS A CA 1
ATOM 555 C C . HIS A 1 70 ? -3.809 3.147 -60.282 1.00 53.24 69 HIS A C 1
ATOM 556 O O . HIS A 1 70 ? -4.336 4.249 -60.072 1.00 55.55 69 HIS A O 1
ATOM 563 N N . PRO A 1 71 ? -2.531 3.045 -60.657 1.00 56.35 70 PRO A N 1
ATOM 564 C CA . PRO A 1 71 ? -1.665 4.236 -60.646 1.00 47.56 70 PRO A CA 1
ATOM 565 C C . PRO A 1 71 ? -1.976 5.244 -61.740 1.00 54.23 70 PRO A C 1
ATOM 566 O O . PRO A 1 71 ? -1.532 6.394 -61.635 1.00 59.66 70 PRO A O 1
ATOM 570 N N . ASN A 1 72 ? -2.710 4.864 -62.783 1.00 56.75 71 ASN A N 1
ATOM 571 C CA . ASN A 1 72 ? -3.067 5.803 -63.838 1.00 61.53 71 ASN A CA 1
ATOM 572 C C . ASN A 1 72 ? -4.326 6.601 -63.525 1.00 63.39 71 ASN A C 1
ATOM 573 O O . ASN A 1 72 ? -4.586 7.603 -64.200 1.00 64.25 71 ASN A O 1
ATOM 578 N N . ASP A 1 73 ? -5.106 6.188 -62.526 1.00 56.93 72 ASP A N 1
ATOM 579 C CA . ASP A 1 73 ? -6.341 6.882 -62.166 1.00 54.83 72 ASP A CA 1
ATOM 580 C C . ASP A 1 73 ? -5.983 8.078 -61.295 1.00 53.44 72 ASP A C 1
ATOM 581 O O . ASP A 1 73 ? -5.692 7.931 -60.106 1.00 58.99 72 ASP A O 1
ATOM 586 N N . GLU A 1 74 ? -6.019 9.275 -61.891 1.00 57.74 73 GLU A N 1
ATOM 587 C CA . GLU A 1 74 ? -5.646 10.487 -61.167 1.00 56.19 73 GLU A CA 1
ATOM 588 C C . GLU A 1 74 ? -6.622 10.802 -60.042 1.00 52.71 73 GLU A C 1
ATOM 589 O O . GLU A 1 74 ? -6.225 11.396 -59.033 1.00 54.18 73 GLU A O 1
ATOM 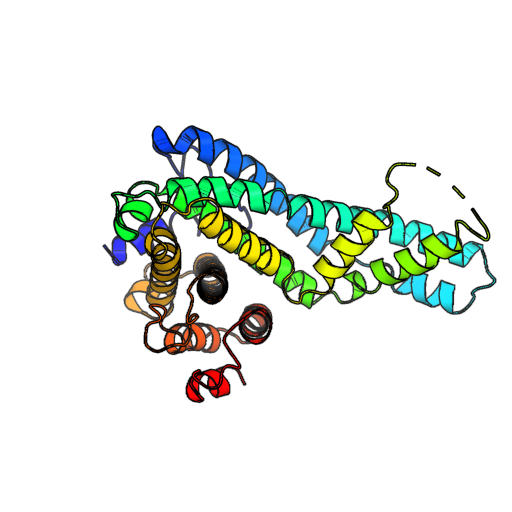595 N N . ASN A 1 75 ? -7.893 10.421 -60.193 1.00 54.44 74 ASN A N 1
ATOM 596 C CA . ASN A 1 75 ? -8.852 10.617 -59.112 1.00 54.71 74 ASN A CA 1
ATOM 597 C C . ASN A 1 75 ? -8.451 9.829 -57.871 1.00 55.41 74 ASN A C 1
ATOM 598 O O . ASN A 1 75 ? -8.597 10.314 -56.743 1.00 64.00 74 ASN A O 1
ATOM 603 N N . LEU A 1 76 ? -7.936 8.612 -58.058 1.00 51.61 75 LEU A N 1
ATOM 604 C CA . LEU A 1 76 ? -7.480 7.822 -56.920 1.00 48.30 75 LEU A CA 1
ATOM 605 C C . LEU A 1 76 ? -6.157 8.329 -56.365 1.00 49.78 75 LEU A C 1
ATOM 606 O O . LEU A 1 76 ? -5.899 8.185 -55.165 1.00 55.53 75 LEU A O 1
ATOM 611 N N . GLN A 1 77 ? -5.307 8.913 -57.213 1.00 49.50 76 GLN A N 1
ATOM 612 C CA . GLN A 1 77 ? -4.056 9.481 -56.721 1.00 49.84 76 GLN A CA 1
ATOM 613 C C . GLN A 1 77 ? -4.315 10.707 -55.857 1.00 52.06 76 GLN A C 1
ATOM 614 O O . GLN A 1 77 ? -3.665 10.895 -54.821 1.00 54.40 76 GLN A O 1
ATOM 620 N N . GLU A 1 78 ? -5.264 11.550 -56.265 1.00 55.45 77 GLU A N 1
ATOM 621 C CA . GLU A 1 78 ? -5.594 12.736 -55.487 1.00 56.05 77 GLU A CA 1
ATOM 622 C C . GLU A 1 78 ? -6.424 12.397 -54.257 1.00 52.86 77 GLU A C 1
ATOM 623 O O . GLU A 1 78 ? -6.336 13.101 -53.246 1.00 51.04 77 GLU A O 1
ATOM 629 N N . LYS A 1 79 ? -7.223 11.329 -54.319 1.00 46.93 78 LYS A N 1
ATOM 630 C CA . LYS A 1 79 ? -7.980 10.913 -53.144 1.00 46.85 78 LYS A CA 1
ATOM 631 C C . LYS A 1 79 ? -7.054 10.411 -52.044 1.00 52.21 78 LYS A C 1
ATOM 632 O O . LYS A 1 79 ? -7.269 10.705 -50.862 1.00 52.97 78 LYS A O 1
ATOM 638 N N . ALA A 1 80 ? -6.015 9.659 -52.410 1.00 46.17 79 ALA A N 1
ATOM 639 C CA . ALA A 1 80 ? -5.022 9.258 -51.420 1.00 45.76 79 ALA A CA 1
ATOM 640 C C . ALA A 1 80 ? -4.210 10.450 -50.933 1.00 41.32 79 ALA A C 1
ATOM 641 O O . ALA A 1 80 ? -3.839 10.506 -49.755 1.00 48.67 79 ALA A O 1
ATOM 643 N N . TRP A 1 81 ? -3.928 11.407 -51.818 1.00 51.10 80 TRP A N 1
ATOM 644 C CA . TRP A 1 81 ? -3.162 12.585 -51.424 1.00 50.04 80 TRP A CA 1
ATOM 645 C C . TRP A 1 81 ? -3.977 13.488 -50.505 1.00 50.83 80 TRP A C 1
ATOM 646 O O . TRP A 1 81 ? -3.437 14.065 -49.553 1.00 43.83 80 TRP A O 1
ATOM 657 N N . SER A 1 82 ? -5.278 13.621 -50.773 1.00 49.68 81 SER A N 1
ATOM 658 C CA . SER A 1 82 ? -6.143 14.412 -49.908 1.00 51.12 81 SER A CA 1
ATOM 659 C C . SER A 1 82 ? -6.344 13.763 -48.545 1.00 49.12 81 SER A C 1
ATOM 660 O O . SER A 1 82 ? -6.708 14.456 -47.590 1.00 58.15 81 SER A O 1
ATOM 663 N N . ALA A 1 83 ? -6.119 12.458 -48.432 1.00 44.84 82 ALA A N 1
ATOM 664 C CA . ALA A 1 83 ? -6.262 11.774 -47.154 1.00 48.31 82 ALA A CA 1
ATOM 665 C C . ALA A 1 83 ? -4.964 11.728 -46.362 1.00 48.98 82 ALA A C 1
ATOM 666 O O . ALA A 1 83 ? -4.996 11.816 -45.132 1.00 57.39 82 ALA A O 1
ATOM 668 N N . VAL A 1 84 ? -3.821 11.599 -47.035 1.00 44.58 83 VAL A N 1
ATOM 669 C CA . VAL A 1 84 ? -2.557 11.463 -46.319 1.00 44.20 83 VAL A CA 1
ATOM 670 C C . VAL A 1 84 ? -1.960 12.809 -45.927 1.00 53.72 83 VAL A C 1
ATOM 671 O O . VAL A 1 84 ? -1.128 12.861 -45.011 1.00 57.59 83 VAL A O 1
ATOM 675 N N . CYS A 1 85 ? -2.374 13.906 -46.571 1.00 56.85 84 CYS A N 1
ATOM 676 C CA . CYS A 1 85 ? -1.783 15.202 -46.234 1.00 55.43 84 CYS A CA 1
ATOM 677 C C . CYS A 1 85 ? -2.183 15.684 -44.845 1.00 54.37 84 CYS A C 1
ATOM 678 O O . CYS A 1 85 ? -1.285 16.064 -44.070 1.00 54.38 84 CYS A O 1
ATOM 681 N N . PRO A 1 86 ? -3.462 15.707 -44.452 1.00 49.79 85 PRO A N 1
ATOM 682 C CA . PRO A 1 86 ? -3.774 16.076 -43.061 1.00 52.22 85 PRO A CA 1
ATOM 683 C C . PRO A 1 86 ? -3.153 15.141 -42.037 1.00 57.44 85 PRO A C 1
ATOM 684 O O . PRO A 1 86 ? -2.896 15.570 -40.905 1.00 57.92 85 PRO A O 1
ATOM 688 N N . LEU A 1 87 ? -2.891 13.883 -42.399 1.00 52.26 86 LEU A N 1
ATOM 689 C CA . LEU A 1 87 ? -2.255 12.963 -41.461 1.00 47.79 86 LEU A CA 1
ATOM 690 C C . LEU A 1 87 ? -0.774 13.283 -41.289 1.00 49.09 86 LEU A C 1
ATOM 691 O O . LEU A 1 87 ? -0.252 13.242 -40.169 1.00 57.06 86 LEU A O 1
ATOM 696 N N . VAL A 1 88 ? -0.079 13.601 -42.386 1.00 51.82 87 VAL A N 1
ATOM 697 C CA . VAL A 1 88 ? 1.307 14.050 -42.282 1.00 49.56 87 VAL A CA 1
ATOM 698 C C . VAL A 1 88 ? 1.377 15.378 -41.541 1.00 49.38 87 VAL A C 1
ATOM 699 O O . VAL A 1 88 ? 2.379 15.681 -40.880 1.00 48.07 87 VAL A O 1
ATOM 703 N N . GLY A 1 89 ? 0.320 16.187 -41.632 1.00 47.62 88 GLY A N 1
ATOM 704 C CA . GLY A 1 89 ? 0.241 17.372 -40.795 1.00 52.10 88 GLY A CA 1
ATOM 705 C C . GLY A 1 89 ? 0.260 17.032 -39.317 1.00 53.41 88 GLY A C 1
ATOM 706 O O . GLY A 1 89 ? 0.937 17.692 -38.525 1.00 60.80 88 GLY A O 1
ATOM 707 N N . LYS A 1 90 ? -0.478 15.988 -38.928 1.00 47.06 89 LYS A N 1
ATOM 708 C CA . LYS A 1 90 ? -0.435 15.528 -37.544 1.00 43.12 89 LYS A CA 1
ATOM 709 C C . LYS A 1 90 ? 0.945 14.993 -37.184 1.00 45.89 89 LYS A C 1
ATOM 710 O O . LYS A 1 90 ? 1.456 15.268 -36.092 1.00 45.86 89 LYS A O 1
ATOM 716 N N . LEU A 1 91 ? 1.559 14.218 -38.082 1.00 48.18 90 LEU A N 1
ATOM 717 C CA . LEU A 1 91 ? 2.910 13.729 -37.826 1.00 44.28 90 LEU A CA 1
ATOM 718 C C . LEU A 1 91 ? 3.886 14.885 -37.672 1.00 49.58 90 LEU A C 1
ATOM 719 O O . LEU A 1 91 ? 4.806 14.827 -36.847 1.00 52.17 90 LEU A O 1
ATOM 724 N N . LYS A 1 92 ? 3.697 15.947 -38.456 1.00 47.96 91 LYS A N 1
ATOM 725 C CA . LYS A 1 92 ? 4.527 17.136 -38.312 1.00 47.27 91 LYS A CA 1
ATOM 726 C C . LYS A 1 92 ? 4.345 17.771 -36.939 1.00 48.62 91 LYS A C 1
ATOM 727 O O . LYS A 1 92 ? 5.324 18.177 -36.302 1.00 46.58 91 LYS A O 1
ATOM 733 N N . LYS A 1 93 ? 3.101 17.855 -36.460 1.00 42.94 92 LYS A N 1
ATOM 734 C CA . LYS A 1 93 ? 2.855 18.465 -35.160 1.00 44.63 92 LYS A CA 1
ATOM 735 C C . LYS A 1 93 ? 3.386 17.599 -34.024 1.00 52.24 92 LYS A C 1
ATOM 736 O O . LYS A 1 93 ? 3.808 18.129 -32.990 1.00 54.01 92 LYS A O 1
ATOM 742 N N . PHE A 1 94 ? 3.384 16.274 -34.197 1.00 52.64 93 PHE A N 1
ATOM 743 C CA . PHE A 1 94 ? 3.939 15.397 -33.170 1.00 41.16 93 PHE A CA 1
ATOM 744 C C . PHE A 1 94 ? 5.450 15.561 -33.063 1.00 46.50 93 PHE A C 1
ATOM 745 O O . PHE A 1 94 ? 5.995 15.636 -31.955 1.00 48.27 93 PHE A O 1
ATOM 753 N N . TYR A 1 95 ? 6.148 15.611 -34.203 1.00 42.23 94 TYR A N 1
ATOM 754 C CA . TYR A 1 95 ? 7.599 15.764 -34.166 1.00 43.47 94 TYR A CA 1
ATOM 755 C C . TYR A 1 95 ? 8.000 17.136 -33.636 1.00 47.74 94 TYR A C 1
ATOM 756 O O . TYR A 1 95 ? 9.014 17.266 -32.941 1.00 46.15 94 TYR A O 1
ATOM 765 N N . GLU A 1 96 ? 7.229 18.174 -33.967 1.00 52.23 95 GLU A N 1
ATOM 766 C CA . GLU A 1 96 ? 7.542 19.502 -33.454 1.00 56.84 95 GLU A CA 1
ATOM 767 C C . GLU A 1 96 ? 7.264 19.601 -31.962 1.00 60.78 95 GLU A C 1
ATOM 768 O O . GLU A 1 96 ? 7.929 20.371 -31.260 1.00 64.40 95 GLU A O 1
ATOM 774 N N . PHE A 1 97 ? 6.293 18.834 -31.462 1.00 60.25 96 PHE A N 1
ATOM 775 C CA . PHE A 1 97 ? 6.062 18.794 -30.023 1.00 58.36 96 PHE A CA 1
ATOM 776 C C . PHE A 1 97 ? 7.185 18.065 -29.300 1.00 59.84 96 PHE A C 1
ATOM 777 O O . PHE A 1 97 ? 7.436 18.333 -28.120 1.00 63.57 96 PHE A O 1
ATOM 785 N N . SER A 1 98 ? 7.867 17.143 -29.983 1.00 61.13 97 SER A N 1
ATOM 786 C CA . SER A 1 98 ? 9.027 16.497 -29.380 1.00 55.94 97 SER A CA 1
ATOM 787 C C . SER A 1 98 ? 10.133 17.504 -29.101 1.00 52.84 97 SER A C 1
ATOM 788 O O . SER A 1 98 ? 10.891 17.342 -28.139 1.00 53.74 97 SER A O 1
ATOM 791 N N A GLN A 1 99 ? 10.248 18.542 -29.935 0.49 56.66 98 GLN A N 1
ATOM 792 N N B GLN A 1 99 ? 10.242 18.546 -29.929 0.51 56.61 98 GLN A N 1
ATOM 793 C CA A GLN A 1 99 ? 11.244 19.579 -29.692 0.49 58.99 98 GLN A CA 1
ATOM 794 C CA B GLN A 1 99 ? 11.244 19.579 -29.692 0.51 58.96 98 GLN A CA 1
ATOM 795 C C A GLN A 1 99 ? 10.898 20.407 -28.462 0.49 61.09 98 GLN A C 1
ATOM 796 C C B GLN A 1 99 ? 10.897 20.425 -28.475 0.51 61.07 98 GLN A C 1
ATOM 797 O O A GLN A 1 99 ? 11.798 20.907 -27.778 0.49 62.91 98 GLN A O 1
ATOM 798 O O B GLN A 1 99 ? 11.797 20.955 -27.814 0.51 62.94 98 GLN A O 1
ATOM 809 N N . ARG A 1 100 ? 9.605 20.568 -28.169 1.00 53.59 99 ARG A N 1
ATOM 810 C CA . ARG A 1 100 ? 9.206 21.308 -26.979 1.00 49.83 99 ARG A CA 1
ATOM 811 C C . ARG A 1 100 ? 9.479 20.506 -25.715 1.00 53.10 99 ARG A C 1
ATOM 812 O O . ARG A 1 100 ? 9.785 21.083 -24.666 1.00 59.45 99 ARG A O 1
ATOM 820 N N . LEU A 1 101 ? 9.387 19.192 -25.807 1.00 52.32 100 LEU A N 1
ATOM 821 C CA . LEU A 1 101 ? 9.688 18.306 -24.671 1.00 48.10 100 LEU A CA 1
ATOM 822 C C . LEU A 1 101 ? 11.154 18.473 -24.299 1.00 53.72 100 LEU A C 1
ATOM 823 O O . LEU A 1 101 ? 11.415 18.404 -23.150 1.00 55.02 100 LEU A O 1
ATOM 828 N N . GLU A 1 102 ? 12.056 18.647 -25.258 1.00 53.10 101 GLU A N 1
ATOM 829 C CA . GLU A 1 102 ? 13.475 18.790 -24.949 1.00 62.35 101 GLU A CA 1
ATOM 830 C C . GLU A 1 102 ? 13.745 20.080 -24.186 1.00 61.71 101 GLU A C 1
ATOM 831 O O . GLU A 1 102 ? 14.611 20.116 -23.304 1.00 71.62 101 GLU A O 1
ATOM 837 N N . ALA A 1 103 ? 13.019 21.149 -24.516 1.00 59.06 102 ALA A N 1
ATOM 838 C CA . ALA A 1 103 ? 13.193 22.414 -23.812 1.00 59.42 102 ALA A CA 1
ATOM 839 C C . ALA A 1 103 ? 12.694 22.316 -22.376 1.00 61.78 102 ALA A C 1
ATOM 840 O O . ALA A 1 103 ? 13.372 22.754 -21.439 1.00 70.42 102 ALA A O 1
ATOM 842 N N . ALA A 1 104 ? 11.504 21.743 -22.184 1.00 51.11 103 ALA A N 1
ATOM 843 C CA . ALA A 1 104 ? 10.955 21.598 -20.843 1.00 53.28 103 ALA A CA 1
ATOM 844 C C . ALA A 1 104 ? 11.771 20.640 -19.986 1.00 57.60 103 ALA A C 1
ATOM 845 O O . ALA A 1 104 ? 11.762 20.767 -18.757 1.00 61.69 103 ALA A O 1
ATOM 847 N N . LEU A 1 105 ? 12.478 19.692 -20.605 1.00 55.45 104 LEU A N 1
ATOM 848 C CA . LEU A 1 105 ? 13.299 18.761 -19.839 1.00 53.22 104 LEU A CA 1
ATOM 849 C C . LEU A 1 105 ? 14.528 19.451 -19.258 1.00 63.93 104 LEU A C 1
ATOM 850 O O . LEU A 1 105 ? 14.908 19.186 -18.111 1.00 74.61 104 LEU A O 1
ATOM 855 N N . HIS A 1 106 ? 15.167 20.333 -20.032 1.00 62.05 105 HIS A N 1
ATOM 856 C CA . HIS A 1 106 ? 16.343 21.034 -19.523 1.00 64.91 105 HIS A CA 1
ATOM 857 C C . HIS A 1 106 ? 15.987 21.970 -18.376 1.00 67.74 105 HIS A C 1
ATOM 858 O O . HIS A 1 106 ? 16.801 22.170 -17.466 1.00 73.29 105 HIS A O 1
ATOM 865 N N . GLY A 1 107 ? 14.787 22.552 -18.399 1.00 63.52 106 GLY A N 1
ATOM 866 C CA . GLY A 1 107 ? 14.363 23.377 -17.281 1.00 60.98 106 GLY A CA 1
ATOM 867 C C . GLY A 1 107 ? 14.177 22.572 -16.010 1.00 65.23 106 GLY A C 1
ATOM 868 O O . GLY A 1 107 ? 14.512 23.033 -14.915 1.00 70.46 106 GLY A O 1
ATOM 869 N N . LEU A 1 108 ? 13.645 21.355 -16.136 1.00 59.78 107 LEU A N 1
ATOM 870 C CA . LEU A 1 108 ? 13.480 20.488 -14.976 1.00 57.26 107 LEU A CA 1
ATOM 871 C C . LEU A 1 108 ? 14.817 19.930 -14.501 1.00 56.12 107 LEU A C 1
ATOM 872 O O . LEU A 1 108 ? 15.111 19.958 -13.301 1.00 64.12 107 LEU A O 1
ATOM 877 N N . LEU A 1 109 ? 15.637 19.425 -15.428 1.00 50.86 108 LEU A N 1
ATOM 878 C CA . LEU A 1 109 ? 16.943 18.891 -15.052 1.00 55.17 108 LEU A CA 1
ATOM 879 C C . LEU A 1 109 ? 17.829 19.973 -14.448 1.00 63.36 108 LEU A C 1
ATOM 880 O O . LEU A 1 109 ? 18.563 19.717 -13.487 1.00 63.76 108 LEU A O 1
ATOM 885 N N . GLY A 1 110 ? 17.773 21.189 -14.997 1.00 67.16 109 GLY A N 1
ATOM 886 C CA . GLY A 1 110 ? 18.579 22.273 -14.461 1.00 56.19 109 GLY A CA 1
ATOM 887 C C . GLY A 1 110 ? 18.293 22.563 -13.002 1.00 57.60 109 GLY A C 1
ATOM 888 O O . GLY A 1 110 ? 19.203 22.908 -12.245 1.00 68.80 109 GLY A O 1
ATOM 889 N N . ALA A 1 111 ? 17.037 22.409 -12.584 1.00 56.15 110 ALA A N 1
ATOM 890 C CA . ALA A 1 111 ? 16.633 22.672 -11.208 1.00 64.59 110 ALA A CA 1
ATOM 891 C C . ALA A 1 111 ? 16.743 21.443 -10.313 1.00 75.32 110 ALA A C 1
ATOM 892 O O . ALA A 1 111 ? 17.156 21.560 -9.154 1.00 86.87 110 ALA A O 1
ATOM 894 N N . LEU A 1 112 ? 16.374 20.267 -10.820 1.00 71.68 111 LEU A N 1
ATOM 895 C CA . LEU A 1 112 ? 16.368 19.061 -10.000 1.00 65.47 111 LEU A CA 1
ATOM 896 C C . LEU A 1 112 ? 17.749 18.447 -9.822 1.00 68.02 111 LEU A C 1
ATOM 897 O O . LEU A 1 112 ? 17.875 17.454 -9.098 1.00 64.66 111 LEU A O 1
ATOM 902 N N . THR A 1 113 ? 18.778 18.998 -10.462 1.00 81.03 112 THR A N 1
ATOM 903 C CA . THR A 1 113 ? 20.139 18.475 -10.379 1.00 86.70 112 THR A CA 1
ATOM 904 C C . THR A 1 113 ? 21.113 19.585 -10.003 1.00 100.52 112 THR A C 1
ATOM 905 O O . THR A 1 113 ? 22.179 19.738 -10.603 1.00 108.89 112 THR A O 1
ATOM 909 N N . SER A 1 114 ? 20.757 20.383 -8.999 1.00 100.18 113 SER A N 1
ATOM 910 C CA . SER A 1 114 ? 21.653 21.437 -8.549 1.00 105.10 113 SER A CA 1
ATOM 911 C C . SER A 1 114 ? 22.870 20.835 -7.847 1.00 113.75 113 SER A C 1
ATOM 912 O O . SER A 1 114 ? 22.892 19.660 -7.472 1.00 122.24 113 SER A O 1
ATOM 915 N N . THR A 1 115 ? 23.897 21.671 -7.670 1.00 113.81 114 THR A N 1
ATOM 916 C CA . THR A 1 115 ? 25.154 21.174 -7.106 1.00 114.09 114 THR A CA 1
ATOM 917 C C . THR A 1 115 ? 25.037 20.768 -5.642 1.00 114.97 114 THR A C 1
ATOM 918 O O . THR A 1 115 ? 25.472 19.652 -5.301 1.00 117.17 114 THR A O 1
ATOM 922 N N . PRO A 1 116 ? 24.479 21.586 -4.721 1.00 112.01 115 PRO A N 1
ATOM 923 C CA . PRO A 1 116 ? 24.604 21.245 -3.296 1.00 113.41 115 PRO A CA 1
ATOM 924 C C . PRO A 1 116 ? 23.711 20.096 -2.846 1.00 113.15 115 PRO A C 1
ATOM 925 O O . PRO A 1 116 ? 24.177 19.188 -2.149 1.00 116.25 115 PRO A O 1
ATOM 929 N N . TYR A 1 117 ? 22.454 20.090 -3.274 1.00 104.66 116 TYR A N 1
ATOM 930 C CA . TYR A 1 117 ? 21.526 19.096 -2.705 1.00 98.80 116 TYR A CA 1
ATOM 931 C C . TYR A 1 117 ? 21.708 17.718 -3.305 1.00 94.96 116 TYR A C 1
ATOM 932 O O . TYR A 1 117 ? 22.309 17.514 -4.333 1.00 96.61 116 TYR A O 1
ATOM 941 N N . SER A 1 118 ? 21.160 16.782 -2.573 1.00 86.02 117 SER A N 1
ATOM 942 C CA . SER A 1 118 ? 21.168 15.395 -3.006 1.00 83.10 117 SER A CA 1
ATOM 943 C C . SER A 1 118 ? 19.903 15.086 -3.796 1.00 79.47 117 SER A C 1
ATOM 944 O O . SER A 1 118 ? 18.933 15.849 -3.753 1.00 78.69 117 SER A O 1
ATOM 947 N N . PRO A 1 119 ? 19.885 13.977 -4.548 1.00 76.02 118 PRO A N 1
ATOM 948 C CA . PRO A 1 119 ? 18.664 13.637 -5.301 1.00 73.15 118 PRO A CA 1
ATOM 949 C C . PRO A 1 119 ? 17.434 13.480 -4.423 1.00 71.01 118 PRO A C 1
ATOM 950 O O . PRO A 1 119 ? 16.353 13.958 -4.790 1.00 69.60 118 PRO A O 1
ATOM 954 N N . THR A 1 120 ? 17.571 12.824 -3.268 1.00 69.46 119 THR A N 1
ATOM 955 C CA . THR A 1 120 ? 16.432 12.656 -2.370 1.00 77.30 119 THR A CA 1
ATOM 956 C C . THR A 1 120 ? 15.894 14.004 -1.904 1.00 74.14 119 THR A C 1
ATOM 957 O O . THR A 1 120 ? 14.676 14.209 -1.842 1.00 72.51 119 THR A O 1
ATOM 961 N N . GLN A 1 121 ? 16.786 14.937 -1.578 1.00 71.97 120 GLN A N 1
ATOM 962 C CA . GLN A 1 121 ? 16.356 16.249 -1.118 1.00 79.84 120 GLN A CA 1
ATOM 963 C C . GLN A 1 121 ? 15.847 17.130 -2.251 1.00 76.24 120 GLN A C 1
ATOM 964 O O . GLN A 1 121 ? 15.049 18.036 -1.999 1.00 73.28 120 GLN A O 1
ATOM 970 N N . HIS A 1 122 ? 16.286 16.882 -3.487 1.00 77.73 121 HIS A N 1
ATOM 971 C CA . HIS A 1 122 ? 15.749 17.618 -4.628 1.00 72.92 121 HIS A CA 1
ATOM 972 C C . HIS A 1 122 ? 14.301 17.235 -4.902 1.00 68.18 121 HIS A C 1
ATOM 973 O O . HIS A 1 122 ? 13.458 18.107 -5.143 1.00 67.92 121 HIS A O 1
ATOM 980 N N . LEU A 1 123 ? 13.998 15.957 -4.780 1.00 65.48 122 LEU A N 1
ATOM 981 C CA . LEU A 1 123 ? 12.625 15.542 -5.110 1.00 68.58 122 LEU A CA 1
ATOM 982 C C . LEU A 1 123 ? 11.687 15.996 -4.013 1.00 75.78 122 LEU A C 1
ATOM 983 O O . LEU A 1 123 ? 10.515 16.139 -4.295 1.00 80.43 122 LEU A O 1
ATOM 988 N N . GLU A 1 124 ? 12.230 16.245 -2.817 1.00 80.22 123 GLU A N 1
ATOM 989 C CA . GLU A 1 124 ? 11.427 16.704 -1.652 1.00 87.52 123 GLU A CA 1
ATOM 990 C C . GLU A 1 124 ? 11.366 18.236 -1.646 1.00 87.01 123 GLU A C 1
ATOM 991 O O . GLU A 1 124 ? 10.308 18.779 -1.271 1.00 84.85 123 GLU A O 1
ATOM 997 N N . ARG A 1 125 ? 12.457 18.902 -2.044 1.00 94.13 124 ARG A N 1
ATOM 998 C CA . ARG A 1 125 ? 12.482 20.391 -2.062 1.00 98.89 124 ARG A CA 1
ATOM 999 C C . ARG A 1 125 ? 11.617 20.888 -3.228 1.00 92.14 124 ARG A C 1
ATOM 1000 O O . ARG A 1 125 ? 10.653 21.639 -2.977 1.00 93.76 124 ARG A O 1
ATOM 1008 N N . GLU A 1 126 ? 11.966 20.475 -4.450 1.00 81.23 125 GLU A N 1
ATOM 1009 C CA . GLU A 1 126 ? 11.253 20.831 -5.676 1.00 73.56 125 GLU A CA 1
ATOM 1010 C C . GLU A 1 126 ? 10.255 19.725 -6.017 1.00 72.89 125 GLU A C 1
ATOM 1011 O O . GLU A 1 126 ? 10.407 18.966 -6.975 1.00 77.45 125 GLU A O 1
ATOM 1017 N N . GLN A 1 127 ? 9.209 19.647 -5.192 1.00 78.02 126 GLN A N 1
ATOM 1018 C CA . GLN A 1 127 ? 8.204 18.605 -5.371 1.00 72.17 126 GLN A CA 1
ATOM 1019 C C . GLN A 1 127 ? 7.414 18.806 -6.656 1.00 72.77 126 GLN A C 1
ATOM 1020 O O . GLN A 1 127 ? 7.142 17.841 -7.380 1.00 71.71 126 GLN A O 1
ATOM 1026 N N . ALA A 1 128 ? 7.033 20.050 -6.956 1.00 70.15 127 ALA A N 1
ATOM 1027 C CA . ALA A 1 128 ? 6.227 20.304 -8.146 1.00 68.67 127 ALA A CA 1
ATOM 1028 C C . ALA A 1 128 ? 7.007 20.006 -9.420 1.00 61.95 127 ALA A C 1
ATOM 1029 O O . ALA A 1 128 ? 6.451 19.460 -10.381 1.00 59.66 127 ALA A O 1
ATOM 1031 N N . LEU A 1 129 ? 8.296 20.355 -9.450 1.00 63.42 128 LEU A N 1
ATOM 1032 C CA . LEU A 1 129 ? 9.105 20.072 -10.631 1.00 63.98 128 LEU A CA 1
ATOM 1033 C C . LEU A 1 129 ? 9.397 18.585 -10.766 1.00 66.38 128 LEU A C 1
ATOM 1034 O O . LEU A 1 129 ? 9.588 18.092 -11.884 1.00 67.70 128 LEU A O 1
ATOM 1039 N N . ALA A 1 130 ? 9.440 17.859 -9.647 1.00 60.96 129 ALA A N 1
ATOM 1040 C CA . ALA A 1 130 ? 9.630 16.415 -9.713 1.00 54.95 129 ALA A CA 1
ATOM 1041 C C . ALA A 1 130 ? 8.413 15.719 -10.307 1.00 53.45 129 ALA A C 1
ATOM 1042 O O . ALA A 1 130 ? 8.558 14.731 -11.036 1.00 52.11 129 ALA A O 1
ATOM 1044 N N . LYS A 1 131 ? 7.227 16.262 -10.011 1.00 53.62 130 LYS A N 1
ATOM 1045 C CA . LYS A 1 131 ? 5.949 15.712 -10.536 1.00 56.63 130 LYS A CA 1
ATOM 1046 C C . LYS A 1 131 ? 5.886 15.967 -12.046 1.00 59.48 130 LYS A C 1
ATOM 1047 O O . LYS A 1 131 ? 5.425 15.068 -12.777 1.00 67.63 130 LYS A O 1
ATOM 1053 N N . GLN A 1 132 ? 6.333 17.149 -12.485 1.00 50.52 131 GLN A N 1
ATOM 1054 C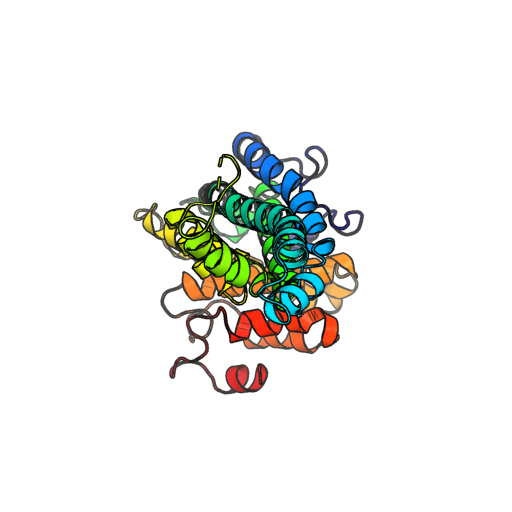 CA . GLN A 1 132 ? 6.329 17.491 -13.904 1.00 49.71 131 GLN A CA 1
ATOM 1055 C C . GLN A 1 132 ? 7.277 16.593 -14.689 1.00 44.26 131 GLN A C 1
ATOM 1056 O O . GLN A 1 132 ? 6.956 16.167 -15.804 1.00 52.34 131 GLN A O 1
ATOM 1062 N N . PHE A 1 133 ? 8.446 16.292 -14.119 1.00 51.17 132 PHE A N 1
ATOM 1063 C CA . PHE A 1 133 ? 9.367 15.365 -14.766 1.00 50.06 132 PHE A CA 1
ATOM 1064 C C . PHE A 1 133 ? 8.706 14.008 -14.980 1.00 50.35 132 PHE A C 1
ATOM 1065 O O . PHE A 1 133 ? 8.789 13.433 -16.072 1.00 49.34 132 PHE A O 1
ATOM 1073 N N . ALA A 1 134 ? 8.028 13.489 -13.953 1.00 50.69 133 ALA A N 1
ATOM 1074 C CA . ALA A 1 134 ? 7.332 12.216 -14.094 1.00 52.05 133 ALA A CA 1
ATOM 1075 C C . ALA A 1 134 ? 6.202 12.307 -15.109 1.00 46.20 133 ALA A C 1
ATOM 1076 O O . ALA A 1 134 ? 5.938 11.337 -15.826 1.00 45.06 133 ALA A O 1
ATOM 1078 N N . GLU A 1 135 ? 5.522 13.454 -15.183 1.00 52.38 134 GLU A N 1
ATOM 1079 C CA . GLU A 1 135 ? 4.448 13.601 -16.160 1.00 56.51 134 GLU A CA 1
ATOM 1080 C C . GLU A 1 135 ? 4.990 13.681 -17.581 1.00 54.30 134 GLU A C 1
ATOM 1081 O O . GLU A 1 135 ? 4.334 13.213 -18.518 1.00 47.96 134 GLU A O 1
ATOM 1087 N N . ILE A 1 136 ? 6.172 14.273 -17.762 1.00 54.21 135 ILE A N 1
ATOM 1088 C CA . ILE A 1 136 ? 6.796 14.282 -19.081 1.00 50.54 135 ILE A CA 1
ATOM 1089 C C . ILE A 1 136 ? 7.116 12.860 -19.522 1.00 54.13 135 ILE A C 1
ATOM 1090 O O . ILE A 1 136 ? 6.884 12.486 -20.678 1.00 56.80 135 ILE A O 1
ATOM 1095 N N . LEU A 1 137 ? 7.636 12.039 -18.606 1.00 53.61 136 LEU A N 1
ATOM 1096 C CA . LEU A 1 137 ? 7.876 10.636 -18.931 1.00 52.87 136 LEU A CA 1
ATOM 1097 C C . LEU A 1 137 ? 6.573 9.877 -19.127 1.00 52.96 136 LEU A C 1
ATOM 1098 O O . LEU A 1 137 ? 6.506 8.969 -19.963 1.00 48.13 136 LEU A O 1
ATOM 1103 N N . HIS A 1 138 ? 5.535 10.233 -18.367 1.00 52.48 137 HIS A N 1
ATOM 1104 C CA . HIS A 1 138 ? 4.236 9.587 -18.517 1.00 52.57 137 HIS A CA 1
ATOM 1105 C C . HIS A 1 138 ? 3.709 9.744 -19.938 1.00 48.95 137 HIS A C 1
ATOM 1106 O O . HIS A 1 138 ? 3.311 8.764 -20.578 1.00 43.87 137 HIS A O 1
ATOM 1113 N N . PHE A 1 139 ? 3.694 10.978 -20.447 1.00 51.76 138 PHE A N 1
ATOM 1114 C CA . PHE A 1 139 ? 3.262 11.201 -21.822 1.00 57.84 138 PHE A CA 1
ATOM 1115 C C . PHE A 1 139 ? 4.205 10.530 -22.811 1.00 51.91 138 PHE A C 1
ATOM 1116 O O . PHE A 1 139 ? 3.765 10.001 -23.837 1.00 52.42 138 PHE A O 1
ATOM 1124 N N . THR A 1 140 ? 5.505 10.555 -22.516 1.00 48.93 139 THR A N 1
ATOM 1125 C CA . THR A 1 140 ? 6.502 10.020 -23.437 1.00 40.52 139 THR A CA 1
ATOM 1126 C C . THR A 1 140 ? 6.281 8.534 -23.692 1.00 49.75 139 THR A C 1
ATOM 1127 O O . THR A 1 140 ? 6.305 8.077 -24.841 1.00 49.29 139 THR A O 1
ATOM 1131 N N . LEU A 1 141 ? 6.057 7.763 -22.627 1.00 49.26 140 LEU A N 1
ATOM 1132 C CA . LEU A 1 141 ? 5.813 6.336 -22.797 1.00 46.69 140 LEU A CA 1
ATOM 1133 C C . LEU A 1 141 ? 4.432 6.076 -23.387 1.00 56.35 140 LEU A C 1
ATOM 1134 O O . LEU A 1 141 ? 4.271 5.180 -24.221 1.00 73.15 140 LEU A O 1
ATOM 1139 N N . ARG A 1 142 ? 3.424 6.849 -22.973 1.00 52.63 141 ARG A N 1
ATOM 1140 C CA . ARG A 1 142 ? 2.077 6.623 -23.487 1.00 50.84 141 ARG A CA 1
ATOM 1141 C C . ARG A 1 142 ? 1.971 6.967 -24.968 1.00 53.14 141 ARG A C 1
ATOM 1142 O O . ARG A 1 142 ? 1.193 6.337 -25.694 1.00 52.33 141 ARG A O 1
ATOM 1150 N N . PHE A 1 143 ? 2.738 7.954 -25.431 1.00 52.28 142 PHE A N 1
ATOM 1151 C CA . PHE A 1 143 ? 2.763 8.265 -26.856 1.00 50.68 142 PHE A CA 1
ATOM 1152 C C . PHE A 1 143 ? 3.435 7.148 -27.643 1.00 48.87 142 PHE A C 1
ATOM 1153 O O . PHE A 1 143 ? 2.906 6.684 -28.660 1.00 54.74 142 PHE A O 1
ATOM 1161 N N . ASP A 1 144 ? 4.605 6.698 -27.180 1.00 40.47 143 ASP A N 1
ATOM 1162 C CA . ASP A 1 144 ? 5.363 5.683 -27.900 1.00 40.53 143 ASP A CA 1
ATOM 1163 C C . ASP A 1 144 ? 4.684 4.318 -27.876 1.00 45.26 143 ASP A C 1
ATOM 1164 O O . ASP A 1 144 ? 4.953 3.495 -28.756 1.00 50.80 143 ASP A O 1
ATOM 1169 N N . GLU A 1 145 ? 3.813 4.059 -26.896 1.00 46.27 144 GLU A N 1
ATOM 1170 C CA . GLU A 1 145 ? 3.070 2.801 -26.884 1.00 50.34 144 GLU A CA 1
ATOM 1171 C C . GLU A 1 145 ? 2.028 2.768 -27.993 1.00 55.29 144 GLU A C 1
ATOM 1172 O O . GLU A 1 145 ? 1.793 1.717 -28.602 1.00 62.07 144 GLU A O 1
ATOM 1178 N N . LEU A 1 146 ? 1.381 3.905 -28.258 1.00 54.49 145 LEU A N 1
ATOM 1179 C CA . LEU A 1 146 ? 0.429 3.970 -29.360 1.00 58.28 145 LEU A CA 1
ATOM 1180 C C . LEU A 1 146 ? 1.140 3.887 -30.704 1.00 54.18 145 LEU A C 1
ATOM 1181 O O . LEU A 1 146 ? 0.662 3.212 -31.623 1.00 58.53 145 LEU A O 1
ATOM 1186 N N . LYS A 1 147 ? 2.288 4.560 -30.832 1.00 52.03 146 LYS A N 1
ATOM 1187 C CA . LYS A 1 147 ? 3.024 4.542 -32.092 1.00 51.86 146 LYS A CA 1
ATOM 1188 C C . LYS A 1 147 ? 3.459 3.132 -32.464 1.00 55.39 146 LYS A C 1
ATOM 1189 O O . LYS A 1 147 ? 3.482 2.782 -33.649 1.00 62.77 146 LYS A O 1
ATOM 1195 N N . MET A 1 148 ? 3.801 2.309 -31.471 1.00 48.48 147 MET A N 1
ATOM 1196 C CA . MET A 1 148 ? 4.219 0.941 -31.753 1.00 53.60 147 MET A CA 1
ATOM 1197 C C . MET A 1 148 ? 3.074 0.096 -32.289 1.00 57.81 147 MET A C 1
ATOM 1198 O O . MET A 1 148 ? 3.306 -0.824 -33.082 1.00 65.37 147 MET A O 1
ATOM 1203 N N . THR A 1 149 ? 1.845 0.380 -31.870 1.00 57.36 148 THR A N 1
ATOM 1204 C CA . THR A 1 149 ? 0.684 -0.386 -32.297 1.00 60.80 148 THR A CA 1
ATOM 1205 C C . THR A 1 149 ? 0.034 0.168 -33.556 1.00 63.62 148 THR A C 1
ATOM 1206 O O . THR A 1 149 ? -0.938 -0.420 -34.041 1.00 68.66 148 THR A O 1
ATOM 1210 N N . ASN A 1 150 ? 0.535 1.281 -34.097 1.00 61.15 149 ASN A N 1
ATOM 1211 C CA . ASN A 1 150 ? -0.038 1.912 -35.286 1.00 62.48 149 ASN A CA 1
ATOM 1212 C C . ASN A 1 150 ? 0.978 1.853 -36.419 1.00 58.63 149 ASN A C 1
ATOM 1213 O O . ASN A 1 150 ? 1.790 2.777 -36.589 1.00 47.97 149 ASN A O 1
ATOM 1218 N N . PRO A 1 151 ? 0.960 0.791 -37.230 1.00 58.50 150 PRO A N 1
ATOM 1219 C CA . PRO A 1 151 ? 1.916 0.695 -38.344 1.00 57.06 150 PRO A CA 1
ATOM 1220 C C . PRO A 1 151 ? 1.626 1.656 -39.484 1.00 51.29 150 PRO A C 1
ATOM 1221 O O . PRO A 1 151 ? 2.495 1.843 -40.345 1.00 53.89 150 PRO A O 1
ATOM 1225 N N . ALA A 1 152 ? 0.440 2.267 -39.521 1.00 45.64 151 ALA A N 1
ATOM 1226 C CA . ALA A 1 152 ? 0.093 3.193 -40.589 1.00 44.55 151 ALA A CA 1
ATOM 1227 C C . ALA A 1 152 ? 0.850 4.511 -40.502 1.00 54.16 151 ALA A C 1
ATOM 1228 O O . ALA A 1 152 ? 0.820 5.283 -41.464 1.00 59.24 151 ALA A O 1
ATOM 1230 N N . ILE A 1 153 ? 1.522 4.787 -39.383 1.00 47.88 152 ILE A N 1
ATOM 1231 C CA . ILE A 1 153 ? 2.254 6.042 -39.247 1.00 44.86 152 ILE A CA 1
ATOM 1232 C C . ILE A 1 153 ? 3.445 6.071 -40.195 1.00 45.45 152 ILE A C 1
ATOM 1233 O O . ILE A 1 153 ? 3.645 7.040 -40.936 1.00 47.03 152 ILE A O 1
ATOM 1238 N N . GLN A 1 154 ? 4.252 5.009 -40.191 1.00 49.93 153 GLN A N 1
ATOM 1239 C CA . GLN A 1 154 ? 5.409 4.978 -41.079 1.00 50.55 153 GLN A CA 1
ATOM 1240 C C . GLN A 1 154 ? 5.002 4.754 -42.529 1.00 45.29 153 GLN A C 1
ATOM 1241 O O . GLN A 1 154 ? 5.684 5.234 -43.442 1.00 48.96 153 GLN A O 1
ATOM 1247 N N A ASN A 1 155 ? 3.905 4.032 -42.764 0.46 44.14 154 ASN A N 1
ATOM 1248 N N B ASN A 1 155 ? 3.904 4.032 -42.764 0.54 43.98 154 ASN A N 1
ATOM 1249 C CA A ASN A 1 155 ? 3.466 3.794 -44.134 0.46 45.45 154 ASN A CA 1
ATOM 1250 C CA B ASN A 1 155 ? 3.463 3.793 -44.134 0.54 45.41 154 ASN A CA 1
ATOM 1251 C C A ASN A 1 155 ? 2.887 5.058 -44.756 0.46 47.01 154 ASN A C 1
ATOM 1252 C C B ASN A 1 155 ? 2.889 5.060 -44.755 0.54 47.01 154 ASN A C 1
ATOM 1253 O O A ASN A 1 155 ? 3.078 5.313 -45.951 0.46 47.55 154 ASN A O 1
ATOM 1254 O O B ASN A 1 155 ? 3.086 5.318 -45.948 0.54 47.58 154 ASN A O 1
ATOM 1263 N N . ASP A 1 156 ? 2.180 5.865 -43.961 1.00 47.27 155 ASP A N 1
ATOM 1264 C CA . ASP A 1 156 ? 1.634 7.116 -44.477 1.00 43.44 155 ASP A CA 1
ATOM 1265 C C . ASP A 1 156 ? 2.742 8.105 -44.823 1.00 50.97 155 ASP A C 1
ATOM 1266 O O . ASP A 1 156 ? 2.667 8.794 -45.847 1.00 57.01 155 ASP A O 1
ATOM 1271 N N . PHE A 1 157 ? 3.778 8.193 -43.987 1.00 47.90 156 PHE A N 1
ATOM 1272 C CA . PHE A 1 157 ? 4.836 9.162 -44.250 1.00 49.45 156 PHE A CA 1
ATOM 1273 C C . PHE A 1 157 ? 5.755 8.699 -45.376 1.00 50.86 156 PHE A C 1
ATOM 1274 O O . PHE A 1 157 ? 6.222 9.522 -46.173 1.00 62.74 156 PHE A O 1
ATOM 1282 N N . SER A 1 158 ? 6.023 7.393 -45.464 1.00 48.23 157 SER A N 1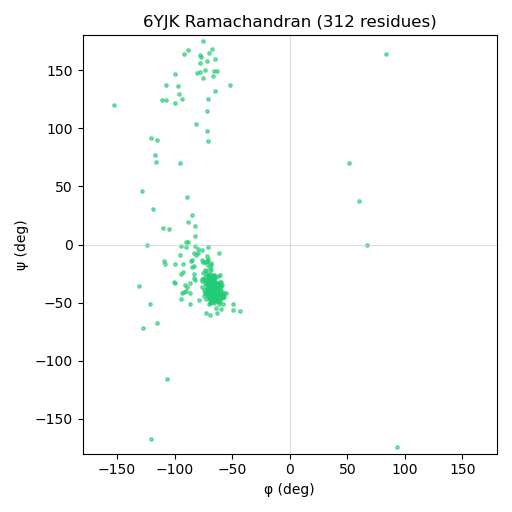
ATOM 1283 C CA . SER A 1 158 ? 6.851 6.885 -46.556 1.00 53.59 157 SER A CA 1
ATOM 1284 C C . SER A 1 158 ? 6.172 7.094 -47.905 1.00 54.61 157 SER A C 1
ATOM 1285 O O . SER A 1 158 ? 6.822 7.499 -48.876 1.00 56.50 157 SER A O 1
ATOM 1288 N N . TYR A 1 159 ? 4.868 6.817 -47.986 1.00 50.43 158 TYR A N 1
ATOM 1289 C CA . TYR A 1 159 ? 4.132 7.098 -49.214 1.00 53.16 158 TYR A CA 1
ATOM 1290 C C . TYR A 1 159 ? 4.099 8.589 -49.511 1.00 54.18 158 TYR A C 1
ATOM 1291 O O . TYR A 1 159 ? 4.098 8.990 -50.680 1.00 55.45 158 TYR A O 1
ATOM 1300 N N . TYR A 1 160 ? 4.067 9.423 -48.470 1.00 49.42 159 TYR A N 1
ATOM 1301 C CA . TYR A 1 160 ? 4.110 10.864 -48.681 1.00 45.74 159 TYR A CA 1
ATOM 1302 C C . TYR A 1 160 ? 5.410 11.273 -49.362 1.00 51.21 159 TYR A C 1
ATOM 1303 O O . TYR A 1 160 ? 5.400 11.974 -50.381 1.00 50.21 159 TYR A O 1
ATOM 1312 N N . ARG A 1 161 ? 6.546 10.832 -48.816 1.00 46.27 160 ARG A N 1
ATOM 1313 C CA . ARG A 1 161 ? 7.832 11.218 -49.386 1.00 51.59 160 ARG A CA 1
ATOM 1314 C C . ARG A 1 161 ? 8.006 10.696 -50.808 1.00 60.23 160 ARG A C 1
ATOM 1315 O O . ARG A 1 161 ? 8.608 11.381 -51.643 1.00 71.73 160 ARG A O 1
ATOM 1323 N N . ARG A 1 162 ? 7.486 9.502 -51.110 1.00 58.53 161 ARG A N 1
ATOM 1324 C CA . ARG A 1 162 ? 7.582 8.984 -52.472 1.00 63.17 161 ARG A CA 1
ATOM 1325 C C . ARG A 1 162 ? 6.704 9.785 -53.425 1.00 62.27 161 ARG A C 1
ATOM 1326 O O . ARG A 1 162 ? 7.139 10.165 -54.518 1.00 66.70 161 ARG A O 1
ATOM 1334 N N . THR A 1 163 ? 5.459 10.053 -53.022 1.00 59.30 162 THR A N 1
ATOM 1335 C CA . THR A 1 163 ? 4.530 10.766 -53.889 1.00 61.62 162 THR A CA 1
ATOM 1336 C C . THR A 1 163 ? 4.910 12.232 -54.041 1.00 67.54 162 THR A C 1
ATOM 1337 O O . THR A 1 163 ? 4.704 12.814 -55.110 1.00 72.88 162 THR A O 1
ATOM 1341 N N . LEU A 1 164 ? 5.464 12.842 -52.992 1.00 75.14 163 LEU A N 1
ATOM 1342 C CA . LEU A 1 164 ? 5.795 14.262 -53.054 1.00 80.96 163 LEU A CA 1
ATOM 1343 C C . LEU A 1 164 ? 6.858 14.534 -54.112 1.00 90.42 163 LEU A C 1
ATOM 1344 O O . LEU A 1 164 ? 6.690 15.411 -54.967 1.00 91.77 163 LEU A O 1
ATOM 1349 N N . SER A 1 165 ? 7.975 13.858 -53.871 1.00 95.49 164 SER A N 1
ATOM 1350 C CA . SER A 1 165 ? 9.183 14.018 -54.695 1.00 96.53 164 SER A CA 1
ATOM 1351 C C . SER A 1 165 ? 8.776 13.889 -56.145 1.00 91.92 164 SER A C 1
ATOM 1352 O O . SER A 1 165 ? 8.972 14.832 -56.810 1.00 93.48 164 SER A O 1
ATOM 1355 N N . ARG A 1 166 ? 8.135 12.780 -56.537 1.00 123.08 165 ARG A N 1
ATOM 1356 C CA . ARG A 1 166 ? 7.771 12.505 -57.959 1.00 128.41 165 ARG A CA 1
ATOM 1357 C C . ARG A 1 166 ? 6.470 13.191 -58.409 1.00 128.19 165 ARG A C 1
ATOM 1358 O O . ARG A 1 166 ? 6.000 12.852 -59.513 1.00 131.75 165 ARG A O 1
ATOM 1366 N N . MET A 1 167 ? 5.896 14.062 -57.573 1.00 123.55 166 MET A N 1
ATOM 1367 C CA . MET A 1 167 ? 4.665 14.815 -57.939 1.00 125.87 166 MET A CA 1
ATOM 1368 C C . MET A 1 167 ? 5.113 16.216 -58.361 1.00 131.08 166 MET A C 1
ATOM 1369 O O . MET A 1 167 ? 4.467 16.829 -59.234 1.00 138.90 166 MET A O 1
ATOM 1374 N N . ARG A 1 168 ? 6.199 16.671 -57.733 1.00 129.17 167 ARG A N 1
ATOM 1375 C CA . ARG A 1 168 ? 6.877 17.959 -57.976 1.00 129.57 167 ARG A CA 1
ATOM 1376 C C . ARG A 1 168 ? 7.856 17.782 -59.136 1.00 143.15 167 ARG A C 1
ATOM 1377 O O . ARG A 1 168 ? 8.845 18.523 -59.139 1.00 145.67 167 ARG A O 1
ATOM 1385 N N . ILE A 1 169 ? 7.598 16.804 -60.024 1.00 152.07 168 ILE A N 1
ATOM 1386 C CA . ILE A 1 169 ? 8.384 16.544 -61.254 1.00 156.79 168 ILE A CA 1
ATOM 1387 C C . ILE A 1 169 ? 7.280 16.535 -62.296 1.00 159.31 168 ILE A C 1
ATOM 1388 O O . ILE A 1 169 ? 7.078 17.568 -62.932 1.00 159.93 168 ILE A O 1
ATOM 1393 N N . ASN A 1 170 ? 6.491 15.461 -62.258 1.00 159.43 169 ASN A N 1
ATOM 1394 C CA . ASN A 1 170 ? 5.337 15.215 -63.154 1.00 162.19 169 ASN A CA 1
ATOM 1395 C C . ASN A 1 170 ? 4.260 16.292 -62.979 1.00 157.81 169 ASN A C 1
ATOM 1396 O O . ASN A 1 170 ? 3.768 16.764 -64.014 1.00 158.99 169 ASN A O 1
ATOM 1401 N N . ASN A 1 171 ? 3.953 16.647 -61.726 1.00 149.73 170 ASN A N 1
ATOM 1402 C CA . ASN A 1 171 ? 2.869 17.613 -61.396 1.00 143.48 170 ASN A CA 1
ATOM 1403 C C . ASN A 1 171 ? 3.445 18.957 -60.946 1.00 136.90 170 ASN A C 1
ATOM 1404 O O . ASN A 1 171 ? 2.661 19.717 -60.342 1.00 131.16 170 ASN A O 1
ATOM 1409 N N . GLU A 1 177 ? 2.722 25.541 -48.717 1.00 159.11 176 GLU A N 1
ATOM 1410 C CA . GLU A 1 177 ? 2.852 26.344 -47.507 1.00 159.27 176 GLU A CA 1
ATOM 1411 C C . GLU A 1 177 ? 3.091 25.451 -46.292 1.00 159.94 176 GLU A C 1
ATOM 1412 O O . GLU A 1 177 ? 4.122 25.557 -45.625 1.00 160.14 176 GLU A O 1
ATOM 1418 N N . ASN A 1 178 ? 2.047 24.677 -45.960 1.00 159.46 177 ASN A N 1
ATOM 1419 C CA . ASN A 1 178 ? 2.042 23.684 -44.850 1.00 155.21 177 ASN A CA 1
ATOM 1420 C C . ASN A 1 178 ? 2.685 22.389 -45.358 1.00 153.98 177 ASN A C 1
ATOM 1421 O O . ASN A 1 178 ? 2.503 21.333 -44.711 1.00 151.37 177 ASN A O 1
ATOM 1426 N N . GLU A 1 179 ? 3.399 22.479 -46.481 1.00 153.33 178 GLU A N 1
ATOM 1427 C CA . GLU A 1 179 ? 4.089 21.308 -47.060 1.00 146.42 178 GLU A CA 1
ATOM 1428 C C . GLU A 1 179 ? 5.369 21.026 -46.271 1.00 138.44 178 GLU A C 1
ATOM 1429 O O . GLU A 1 179 ? 5.850 21.908 -45.577 1.00 140.27 178 GLU A O 1
ATOM 1435 N N . VAL A 1 180 ? 5.909 19.824 -46.399 1.00 114.26 179 VAL A N 1
ATOM 1436 C CA . VAL A 1 180 ? 7.101 19.496 -45.588 1.00 86.70 179 VAL A CA 1
ATOM 1437 C C . VAL A 1 180 ? 8.315 19.453 -46.495 1.00 80.95 179 VAL A C 1
ATOM 1438 O O . VAL A 1 180 ? 8.240 18.855 -47.526 1.00 77.94 179 VAL A O 1
ATOM 1442 N N . ASN A 1 181 ? 9.418 20.024 -46.047 1.00 84.09 180 ASN A N 1
ATOM 1443 C CA . ASN A 1 181 ? 10.575 20.031 -46.927 1.00 84.31 180 ASN A CA 1
ATOM 1444 C C . ASN A 1 181 ? 11.402 18.761 -46.727 1.00 80.80 180 ASN A C 1
ATOM 1445 O O . ASN A 1 181 ? 11.214 18.003 -45.771 1.00 83.98 180 ASN A O 1
ATOM 1450 N N . ASN A 1 182 ? 12.333 18.531 -47.656 1.00 78.72 181 ASN A N 1
ATOM 1451 C CA . ASN A 1 182 ? 13.138 17.315 -47.604 1.00 75.96 181 ASN A CA 1
ATOM 1452 C C . ASN A 1 182 ? 14.056 17.295 -46.387 1.00 72.99 181 ASN A C 1
ATOM 1453 O O . ASN A 1 182 ? 14.332 16.220 -45.842 1.00 76.57 181 ASN A O 1
ATOM 1458 N N . GLU A 1 183 ? 14.535 18.461 -45.948 1.00 70.93 182 GLU A N 1
ATOM 1459 C CA . GLU A 1 183 ? 15.387 18.515 -44.763 1.00 69.23 182 GLU A CA 1
ATOM 1460 C C . GLU A 1 183 ? 14.611 18.108 -43.517 1.00 64.25 182 GLU A C 1
ATOM 1461 O O . GLU A 1 183 ? 15.095 17.315 -42.700 1.00 64.39 182 GLU A O 1
ATOM 1467 N N . LEU A 1 184 ? 13.400 18.646 -43.354 1.00 64.21 183 LEU A N 1
ATOM 1468 C CA . LEU A 1 184 ? 12.568 18.277 -42.215 1.00 61.38 183 LEU A CA 1
ATOM 1469 C C . LEU A 1 184 ? 12.066 16.844 -42.325 1.00 63.50 183 LEU A C 1
ATOM 1470 O O . LEU A 1 184 ? 11.922 16.159 -41.305 1.00 65.04 183 LEU A O 1
ATOM 1475 N N . ALA A 1 185 ? 11.798 16.374 -43.546 1.00 65.21 184 ALA A N 1
ATOM 1476 C CA . ALA A 1 185 ? 11.319 15.008 -43.724 1.00 65.87 184 ALA A CA 1
ATOM 1477 C C . ALA A 1 185 ? 12.351 13.992 -43.249 1.00 63.84 184 ALA A C 1
ATOM 1478 O O . ALA A 1 185 ? 11.995 12.974 -42.644 1.00 58.52 184 ALA A O 1
ATOM 1480 N N . ASN A 1 186 ? 13.635 14.254 -43.510 1.00 69.12 185 ASN A N 1
ATOM 1481 C CA . ASN A 1 186 ? 14.680 13.330 -43.081 1.00 72.69 185 ASN A CA 1
ATOM 1482 C C . ASN A 1 186 ? 14.723 13.207 -41.565 1.00 68.37 185 ASN A C 1
ATOM 1483 O O . ASN A 1 186 ? 14.899 12.107 -41.029 1.00 75.72 185 ASN A O 1
ATOM 1488 N N . ARG A 1 187 ? 14.565 14.326 -40.852 1.00 59.90 186 ARG A N 1
ATOM 1489 C CA . ARG A 1 187 ? 14.523 14.260 -39.396 1.00 56.41 186 ARG A CA 1
ATOM 1490 C C . ARG A 1 187 ? 13.255 13.573 -38.907 1.00 52.53 186 ARG A C 1
ATOM 1491 O O . ARG A 1 187 ? 13.292 12.842 -37.910 1.00 56.58 186 ARG A O 1
ATOM 1499 N N . MET A 1 188 ? 12.130 13.785 -39.593 1.00 48.11 187 MET A N 1
ATOM 1500 C CA . MET A 1 188 ? 10.906 13.080 -39.233 1.00 46.79 187 MET A CA 1
ATOM 1501 C C . MET A 1 188 ? 11.016 11.587 -39.511 1.00 51.23 187 MET A C 1
ATOM 1502 O O . MET A 1 188 ? 10.479 10.777 -38.748 1.00 50.34 187 MET A O 1
ATOM 1507 N N . SER A 1 189 ? 11.701 11.203 -40.592 1.00 54.98 188 SER A N 1
ATOM 1508 C CA . SER A 1 189 ? 11.864 9.784 -40.896 1.00 58.32 188 SER A CA 1
ATOM 1509 C C . SER A 1 189 ? 12.712 9.086 -39.840 1.00 60.39 188 SER A C 1
ATOM 1510 O O . SER A 1 189 ? 12.374 7.981 -39.398 1.00 56.86 188 SER A O 1
ATOM 1513 N N . LEU A 1 190 ? 13.817 9.710 -39.421 1.00 56.20 189 LEU A N 1
ATOM 1514 C CA . LEU A 1 190 ? 14.608 9.140 -38.334 1.00 57.66 189 LEU A CA 1
ATOM 1515 C C . LEU A 1 190 ? 13.829 9.137 -37.027 1.00 56.95 189 LEU A C 1
ATOM 1516 O O . LEU A 1 190 ? 14.078 8.293 -36.159 1.00 69.08 189 LEU A O 1
ATOM 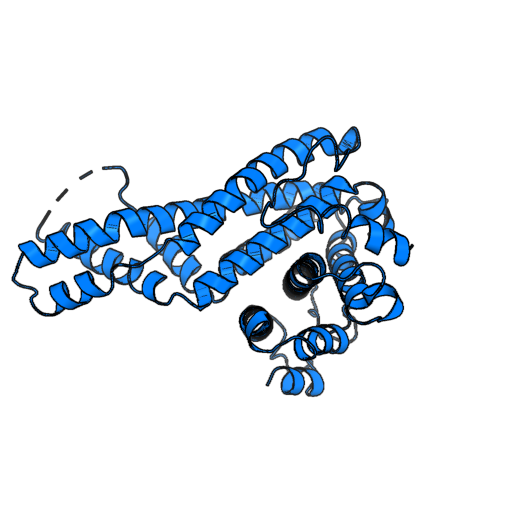1521 N N . PHE A 1 191 ? 12.883 10.064 -36.875 1.00 55.18 190 PHE A N 1
ATOM 1522 C CA . PHE A 1 191 ? 12.060 10.112 -35.672 1.00 52.13 190 PHE A CA 1
ATOM 1523 C C . PHE A 1 191 ? 11.096 8.933 -35.622 1.00 45.58 190 PHE A C 1
ATOM 1524 O O . PHE A 1 191 ? 11.036 8.207 -34.624 1.00 43.76 190 PHE A O 1
ATOM 1532 N N . TYR A 1 192 ? 10.346 8.712 -36.700 1.00 48.96 191 TYR A N 1
ATOM 1533 C CA . TYR A 1 192 ? 9.343 7.656 -36.692 1.00 54.71 191 TYR A CA 1
ATOM 1534 C C . TYR A 1 192 ? 9.922 6.274 -36.972 1.00 54.75 191 TYR A C 1
ATOM 1535 O O . TYR A 1 192 ? 9.206 5.280 -36.814 1.00 53.13 191 TYR A O 1
ATOM 1544 N N . ALA A 1 193 ? 11.195 6.180 -37.360 1.00 49.05 192 ALA A N 1
ATOM 1545 C CA . ALA A 1 193 ? 11.853 4.884 -37.455 1.00 51.00 192 ALA A CA 1
ATOM 1546 C C . ALA A 1 193 ? 12.222 4.316 -36.091 1.00 55.32 192 ALA A C 1
ATOM 1547 O O . ALA A 1 193 ? 12.529 3.123 -35.993 1.00 62.27 192 ALA A O 1
ATOM 1549 N N . GLU A 1 194 ? 12.210 5.138 -35.045 1.00 48.23 193 GLU A N 1
ATOM 1550 C CA . GLU A 1 194 ? 12.503 4.666 -33.702 1.00 43.54 193 GLU A CA 1
ATOM 1551 C C . GLU A 1 194 ? 11.323 3.885 -33.139 1.00 50.62 193 GLU A C 1
ATOM 1552 O O . GLU A 1 194 ? 10.158 4.215 -33.381 1.00 43.92 193 GLU A O 1
ATOM 1558 N N . ALA A 1 195 ? 11.639 2.834 -32.380 1.00 50.42 194 ALA A N 1
ATOM 1559 C CA . ALA A 1 195 ? 10.590 2.094 -31.687 1.00 57.16 194 ALA A CA 1
ATOM 1560 C C . ALA A 1 195 ? 9.857 2.985 -30.691 1.00 50.35 194 ALA A C 1
ATOM 1561 O O . ALA A 1 195 ? 8.624 2.946 -30.600 1.00 54.58 194 ALA A O 1
ATOM 1563 N N . THR A 1 196 ? 10.598 3.799 -29.939 1.00 40.83 195 THR A N 1
ATOM 1564 C CA . THR A 1 196 ? 10.029 4.772 -29.006 1.00 48.35 195 THR A CA 1
ATOM 1565 C C . THR A 1 196 ? 10.511 6.155 -29.420 1.00 48.08 195 THR A C 1
ATOM 1566 O O . THR A 1 196 ? 11.581 6.608 -28.981 1.00 48.41 195 THR A O 1
ATOM 1570 N N . PRO A 1 197 ? 9.758 6.862 -30.269 1.00 42.94 196 PRO A N 1
ATOM 1571 C CA . PRO A 1 197 ? 10.256 8.155 -30.776 1.00 44.00 196 PRO A CA 1
ATOM 1572 C C . PRO A 1 197 ? 10.404 9.221 -29.702 1.00 41.14 196 PRO A C 1
ATOM 1573 O O . PRO A 1 197 ? 11.441 9.895 -29.642 1.00 40.23 196 PRO A O 1
ATOM 1577 N N . MET A 1 198 ? 9.394 9.397 -28.845 1.00 37.51 197 MET A N 1
ATOM 1578 C CA . MET A 1 198 ? 9.485 10.422 -27.809 1.00 43.07 197 MET A CA 1
ATOM 1579 C C . MET A 1 198 ? 10.562 10.084 -26.786 1.00 44.21 197 MET A C 1
ATOM 1580 O O . MET A 1 198 ? 11.259 10.978 -26.292 1.00 44.83 197 MET A O 1
ATOM 1585 N N . LEU A 1 199 ? 10.711 8.801 -26.454 1.00 41.43 198 LEU A N 1
ATOM 1586 C CA . LEU A 1 199 ? 11.697 8.409 -25.455 1.00 38.43 198 LEU A CA 1
ATOM 1587 C C . LEU A 1 199 ? 13.113 8.555 -25.991 1.00 42.79 198 LEU A C 1
ATOM 1588 O O . LEU A 1 199 ? 14.002 9.036 -25.280 1.00 49.71 198 LEU A O 1
ATOM 1593 N N . LYS A 1 200 ? 13.344 8.139 -27.239 1.00 45.33 199 LYS A N 1
ATOM 1594 C CA . LYS A 1 200 ? 14.648 8.361 -27.855 1.00 56.28 199 LYS A CA 1
ATOM 1595 C C . LYS A 1 200 ? 15.007 9.841 -27.852 1.00 58.11 199 LYS A C 1
ATOM 1596 O O . LYS A 1 200 ? 16.134 10.213 -27.505 1.00 60.49 199 LYS A O 1
ATOM 1602 N N . THR A 1 201 ? 14.055 10.701 -28.220 1.00 49.31 200 THR A N 1
ATOM 1603 C CA . THR A 1 201 ? 14.301 12.138 -28.189 1.00 43.77 200 THR A CA 1
ATOM 1604 C C . THR A 1 201 ? 14.620 12.603 -26.774 1.00 44.04 200 THR A C 1
ATOM 1605 O O . THR A 1 201 ? 15.616 13.300 -26.545 1.00 47.35 200 THR A O 1
ATOM 1609 N N . LEU A 1 202 ? 13.789 12.208 -25.805 1.00 38.37 201 LEU A N 1
ATOM 1610 C CA . LEU A 1 202 ? 14.039 12.569 -24.413 1.00 38.96 201 LEU A CA 1
ATOM 1611 C C . LEU A 1 202 ? 15.366 12.011 -23.918 1.00 43.15 201 LEU A C 1
ATOM 1612 O O . LEU A 1 202 ? 16.037 12.641 -23.093 1.00 52.32 201 LEU A O 1
ATOM 1617 N N . SER A 1 203 ? 15.756 10.832 -24.406 1.00 50.35 202 SER A N 1
ATOM 1618 C CA . SER A 1 203 ? 17.040 10.255 -24.027 1.00 46.35 202 SER A CA 1
ATOM 1619 C C . SER A 1 203 ? 18.199 11.113 -24.517 1.00 51.93 202 SER A C 1
ATOM 1620 O O . SER A 1 203 ? 19.161 11.348 -23.776 1.00 58.36 202 SER A O 1
ATOM 1623 N N . ASP A 1 204 ? 18.127 11.588 -25.762 1.00 53.36 203 ASP A N 1
ATOM 1624 C CA . ASP A 1 204 ? 19.174 12.464 -26.274 1.00 54.36 203 ASP A CA 1
ATOM 1625 C C . ASP A 1 204 ? 19.191 13.799 -25.540 1.00 51.45 203 ASP A C 1
ATOM 1626 O O . ASP A 1 204 ? 20.266 14.361 -25.302 1.00 51.90 203 ASP A O 1
ATOM 1631 N N . ALA A 1 205 ? 18.017 14.318 -25.171 1.00 46.26 204 ALA A N 1
ATOM 1632 C CA . ALA A 1 205 ? 17.966 15.591 -24.460 1.00 47.38 204 ALA A CA 1
ATOM 1633 C C . ALA A 1 205 ? 18.619 15.483 -23.088 1.00 51.91 204 ALA A C 1
ATOM 1634 O O . ALA A 1 205 ? 19.242 16.441 -22.617 1.00 52.17 204 ALA A O 1
ATOM 1636 N N . THR A 1 206 ? 18.486 14.329 -22.429 1.00 49.49 205 THR A N 1
ATOM 1637 C CA . THR A 1 206 ? 19.142 14.150 -21.138 1.00 49.44 205 THR A CA 1
ATOM 1638 C C . THR A 1 206 ? 20.651 14.037 -21.306 1.00 50.23 205 THR A C 1
ATOM 1639 O O . THR A 1 206 ? 21.416 14.543 -20.475 1.00 51.12 205 THR A O 1
ATOM 1643 N N . THR A 1 207 ? 21.097 13.382 -22.380 1.00 52.92 206 THR A N 1
ATOM 1644 C CA . THR A 1 207 ? 22.523 13.343 -22.689 1.00 62.11 206 THR A CA 1
ATOM 1645 C C . THR A 1 207 ? 23.052 14.738 -23.003 1.00 71.47 206 THR A C 1
ATOM 1646 O O . THR A 1 207 ? 24.175 15.086 -22.616 1.00 75.02 206 THR A O 1
ATOM 1650 N N . LYS A 1 208 ? 22.250 15.553 -23.696 1.00 71.58 207 LYS A N 1
ATOM 1651 C CA . LYS A 1 208 ? 22.647 16.928 -23.983 1.00 80.34 207 LYS A CA 1
ATOM 1652 C C . LYS A 1 208 ? 22.811 17.737 -22.703 1.00 78.80 207 LYS A C 1
ATOM 1653 O O . LYS A 1 208 ? 23.722 18.567 -22.597 1.00 81.28 207 LYS A O 1
ATOM 1659 N N . PHE A 1 209 ? 21.933 17.515 -21.722 1.00 72.94 208 PHE A N 1
ATOM 1660 C CA . PHE A 1 209 ? 22.014 18.267 -20.475 1.00 71.02 208 PHE A CA 1
ATOM 1661 C C . PHE A 1 209 ? 23.331 18.005 -19.756 1.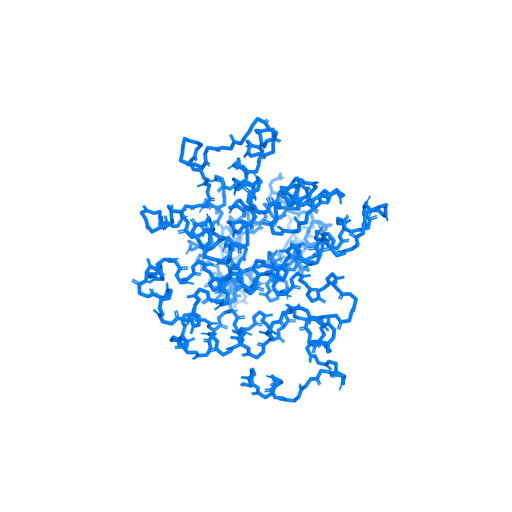00 69.96 208 PHE A C 1
ATOM 1662 O O . PHE A 1 209 ? 23.946 18.931 -19.215 1.00 71.34 208 PHE A O 1
ATOM 1670 N N . VAL A 1 210 ? 23.783 16.750 -19.747 1.00 61.83 209 VAL A N 1
ATOM 1671 C CA . VAL A 1 210 ? 25.042 16.414 -19.089 1.00 58.62 209 VAL A CA 1
ATOM 1672 C C . VAL A 1 210 ? 26.215 17.077 -19.800 1.00 66.14 209 VAL A C 1
ATOM 1673 O O . VAL A 1 210 ? 27.188 17.500 -19.163 1.00 67.45 209 VAL A O 1
ATOM 1677 N N . SER A 1 211 ? 26.144 17.184 -21.129 1.00 74.46 210 SER A N 1
ATOM 1678 C CA . SER A 1 211 ? 27.223 17.810 -21.884 1.00 80.13 210 SER A CA 1
ATOM 1679 C C . SER A 1 211 ? 27.195 19.329 -21.772 1.00 78.65 210 SER A C 1
ATOM 1680 O O . SER A 1 211 ? 28.252 19.967 -21.814 1.00 79.69 210 SER A O 1
ATOM 1683 N N . ASP A 1 212 ? 26.006 19.921 -21.632 1.00 77.43 211 ASP A N 1
ATOM 1684 C CA . ASP A 1 212 ? 25.910 21.368 -21.475 1.00 80.30 211 ASP A CA 1
ATOM 1685 C C . ASP A 1 212 ? 26.370 21.833 -20.099 1.00 83.29 211 ASP A C 1
ATOM 1686 O O . ASP A 1 212 ? 26.751 22.999 -19.950 1.00 88.55 211 ASP A O 1
ATOM 1691 N N . ASN A 1 213 ? 26.348 20.959 -19.099 1.00 77.02 212 ASN A N 1
ATOM 1692 C CA . ASN A 1 213 ? 26.762 21.294 -17.737 1.00 72.57 212 ASN A CA 1
ATOM 1693 C C . ASN A 1 213 ? 27.985 20.457 -17.376 1.00 74.31 212 ASN A C 1
ATOM 1694 O O . ASN A 1 213 ? 27.907 19.540 -16.554 1.00 77.80 212 ASN A O 1
ATOM 1699 N N . LYS A 1 214 ? 29.121 20.784 -17.994 1.00 79.59 213 LYS A N 1
ATOM 1700 C CA . LYS A 1 214 ? 30.348 20.044 -17.727 1.00 83.20 213 LYS A CA 1
ATOM 1701 C C . LYS A 1 214 ? 30.813 20.219 -16.287 1.00 86.60 213 LYS A C 1
ATOM 1702 O O . LYS A 1 214 ? 31.401 19.297 -15.713 1.00 93.04 213 LYS A O 1
ATOM 1708 N N . SER A 1 215 ? 30.559 21.381 -15.688 1.00 87.21 214 SER A N 1
ATOM 1709 C CA . SER A 1 215 ? 30.938 21.623 -14.301 1.00 92.12 214 SER A CA 1
ATOM 1710 C C . SER A 1 215 ? 30.014 20.935 -13.307 1.00 87.48 214 SER A C 1
ATOM 1711 O O . SER A 1 215 ? 30.273 20.993 -12.100 1.00 89.07 214 SER A O 1
ATOM 1714 N N . LEU A 1 216 ? 28.954 20.293 -13.777 1.00 84.14 215 LEU A N 1
ATOM 1715 C CA . LEU A 1 216 ? 28.008 19.594 -12.921 1.00 77.53 215 LEU A CA 1
ATOM 1716 C C . LEU A 1 216 ? 28.362 18.120 -12.856 1.00 76.75 215 LEU A C 1
ATOM 1717 O O . LEU A 1 216 ? 28.557 17.490 -13.907 1.00 78.56 215 LEU A O 1
ATOM 1722 N N . PRO A 1 217 ? 28.469 17.543 -11.660 1.00 72.44 216 PRO A N 1
ATOM 1723 C CA . PRO A 1 217 ? 28.765 16.111 -11.558 1.00 67.63 216 PRO A CA 1
ATOM 1724 C C . PRO A 1 217 ? 27.652 15.274 -12.169 1.00 63.36 216 PRO A C 1
ATOM 1725 O O . PRO A 1 217 ? 26.478 15.649 -12.149 1.00 64.07 216 PRO A O 1
ATOM 1729 N N . ILE A 1 218 ? 28.038 14.117 -12.710 1.00 64.47 217 ILE A N 1
ATOM 1730 C CA . ILE A 1 218 ? 27.092 13.308 -13.472 1.00 69.34 217 ILE A CA 1
ATOM 1731 C C . ILE A 1 218 ? 26.086 12.620 -12.555 1.00 70.23 217 ILE A C 1
ATOM 1732 O O . ILE A 1 218 ? 24.938 12.387 -12.954 1.00 65.45 217 ILE A O 1
ATOM 1737 N N . GLU A 1 219 ? 26.478 12.293 -11.320 1.00 76.60 218 GLU A N 1
ATOM 1738 C CA . GLU A 1 219 ? 25.552 11.605 -10.428 1.00 78.88 218 GLU A CA 1
ATOM 1739 C C . GLU A 1 219 ? 24.421 12.512 -9.963 1.00 78.61 218 GLU A C 1
ATOM 1740 O O . GLU A 1 219 ? 23.381 12.006 -9.532 1.00 79.08 218 GLU A O 1
ATOM 1746 N N . ASN A 1 220 ? 24.591 13.835 -10.050 1.00 78.11 219 ASN A N 1
ATOM 1747 C CA . ASN A 1 220 ? 23.479 14.734 -9.755 1.00 73.41 219 ASN A CA 1
ATOM 1748 C C . ASN A 1 220 ? 22.324 14.514 -10.718 1.00 67.99 219 ASN A C 1
ATOM 1749 O O . ASN A 1 220 ? 21.165 14.774 -10.372 1.00 69.70 219 ASN A O 1
ATOM 1754 N N . THR A 1 221 ? 22.620 14.036 -11.924 1.00 60.78 220 THR A N 1
ATOM 1755 C CA . THR A 1 221 ? 21.610 13.686 -12.911 1.00 55.02 220 THR A CA 1
ATOM 1756 C C . THR A 1 221 ? 21.242 12.206 -12.863 1.00 53.84 220 THR A C 1
ATOM 1757 O O . THR A 1 221 ? 20.056 11.867 -12.839 1.00 53.68 220 THR A O 1
ATOM 1761 N N . THR A 1 222 ? 22.239 11.315 -12.821 1.00 55.56 221 THR A N 1
ATOM 1762 C CA . THR A 1 222 ? 21.958 9.883 -12.907 1.00 54.96 221 THR A CA 1
ATOM 1763 C C . THR A 1 222 ? 21.276 9.372 -11.644 1.00 56.57 221 THR A C 1
ATOM 1764 O O . THR A 1 222 ? 20.295 8.623 -11.719 1.00 57.80 221 THR A O 1
ATOM 1768 N N . ASP A 1 223 ? 21.780 9.763 -10.470 1.00 57.34 222 ASP A N 1
ATOM 1769 C CA . ASP A 1 223 ? 21.154 9.332 -9.224 1.00 63.45 222 ASP A CA 1
ATOM 1770 C C . ASP A 1 223 ? 19.782 9.962 -9.018 1.00 61.32 222 ASP A C 1
ATOM 1771 O O . ASP A 1 223 ? 19.005 9.465 -8.196 1.00 58.07 222 ASP A O 1
ATOM 1776 N N . CYS A 1 224 ? 19.467 11.044 -9.734 1.00 56.71 223 CYS A N 1
ATOM 1777 C CA . CYS A 1 224 ? 18.098 11.547 -9.722 1.00 52.54 223 CYS A CA 1
ATOM 1778 C C . CYS A 1 224 ? 17.170 10.606 -10.478 1.00 53.14 223 CYS A C 1
ATOM 1779 O O . CYS A 1 224 ? 16.034 10.368 -10.053 1.00 54.19 223 CYS A O 1
ATOM 1782 N N . LEU A 1 225 ? 17.638 10.062 -11.601 1.00 55.06 224 LEU A N 1
ATOM 1783 C CA . LEU A 1 225 ? 16.842 9.087 -12.336 1.00 48.68 224 LEU A CA 1
ATOM 1784 C C . LEU A 1 225 ? 16.701 7.788 -11.550 1.00 47.72 224 LEU A C 1
ATOM 1785 O O . LEU A 1 225 ? 15.601 7.231 -11.455 1.00 53.33 224 LEU A O 1
ATOM 1790 N N . SER A 1 226 ? 17.800 7.297 -10.968 1.00 44.61 225 SER A N 1
ATOM 1791 C CA . SER A 1 226 ? 17.744 6.035 -10.236 1.00 37.05 225 SER A CA 1
ATOM 1792 C C . SER A 1 226 ? 16.906 6.149 -8.968 1.00 40.75 225 SER A C 1
ATOM 1793 O O . SER A 1 226 ? 16.256 5.175 -8.570 1.00 44.43 225 SER A O 1
ATOM 1796 N N . THR A 1 227 ? 16.907 7.317 -8.319 1.00 42.11 226 THR A N 1
ATOM 1797 C CA . THR A 1 227 ? 16.024 7.510 -7.173 1.00 44.66 226 THR A CA 1
ATOM 1798 C C . THR A 1 227 ? 14.562 7.426 -7.592 1.00 44.33 226 THR A C 1
ATOM 1799 O O . THR A 1 227 ? 13.756 6.771 -6.921 1.00 46.11 226 THR A O 1
ATOM 1803 N N . MET A 1 228 ? 14.201 8.067 -8.709 1.00 46.51 227 MET A N 1
ATOM 1804 C CA . MET A 1 228 ? 12.831 7.969 -9.202 1.00 47.55 227 MET A CA 1
ATOM 1805 C C . MET A 1 228 ? 12.479 6.544 -9.599 1.00 48.33 227 MET A C 1
ATOM 1806 O O . MET A 1 228 ? 11.333 6.115 -9.421 1.00 50.92 227 MET A O 1
ATOM 1811 N N . ALA A 1 229 ? 13.442 5.800 -10.146 1.00 50.77 228 ALA A N 1
ATOM 1812 C CA . ALA A 1 229 ? 13.193 4.401 -10.473 1.00 49.38 228 ALA A CA 1
ATOM 1813 C C . ALA A 1 229 ? 12.919 3.585 -9.216 1.00 50.79 228 ALA A C 1
ATOM 1814 O O . ALA A 1 229 ? 11.999 2.759 -9.194 1.00 53.80 228 ALA A O 1
ATOM 1816 N N . SER A 1 230 ? 13.699 3.811 -8.156 1.00 48.59 229 SER A N 1
ATOM 1817 C CA . SER A 1 230 ? 13.517 3.045 -6.928 1.00 50.41 229 SER A CA 1
ATOM 1818 C C . SER A 1 230 ? 12.237 3.436 -6.202 1.00 46.21 229 SER A C 1
ATOM 1819 O O . SER A 1 230 ? 11.619 2.591 -5.544 1.00 55.50 229 SER A O 1
ATOM 1822 N N . VAL A 1 231 ? 11.824 4.702 -6.301 1.00 46.74 230 VAL A N 1
ATOM 1823 C CA . VAL A 1 231 ? 10.557 5.112 -5.701 1.00 53.37 230 VAL A CA 1
ATOM 1824 C C . VAL A 1 231 ? 9.398 4.384 -6.369 1.00 52.88 230 VAL A C 1
ATOM 1825 O O . VAL A 1 231 ? 8.485 3.889 -5.696 1.00 58.96 230 VAL A O 1
ATOM 1829 N N . CYS A 1 232 ? 9.421 4.295 -7.700 1.00 44.42 231 CYS A N 1
ATOM 1830 C CA . CYS A 1 232 ? 8.358 3.586 -8.404 1.00 52.25 231 CYS A CA 1
ATOM 1831 C C . CYS A 1 232 ? 8.439 2.083 -8.163 1.00 56.50 231 CYS A C 1
ATOM 1832 O O . CYS A 1 232 ? 7.410 1.430 -7.955 1.00 64.26 231 CYS A O 1
ATOM 1835 N N . ARG A 1 233 ? 9.650 1.518 -8.180 1.00 54.97 232 ARG A N 1
ATOM 1836 C CA . ARG A 1 233 ? 9.796 0.079 -7.977 1.00 58.23 232 ARG A CA 1
ATOM 1837 C C . ARG A 1 233 ? 9.301 -0.339 -6.598 1.00 59.52 232 ARG A C 1
ATOM 1838 O O . ARG A 1 233 ? 8.528 -1.294 -6.469 1.00 64.48 232 ARG A O 1
ATOM 1846 N N . VAL A 1 234 ? 9.740 0.367 -5.552 1.00 64.42 233 VAL A N 1
ATOM 1847 C CA . VAL A 1 234 ? 9.358 0.000 -4.189 1.00 62.44 233 VAL A CA 1
ATOM 1848 C C . VAL A 1 234 ? 7.852 0.131 -4.001 1.00 63.53 233 VAL A C 1
ATOM 1849 O O . VAL A 1 234 ? 7.219 -0.695 -3.332 1.00 57.57 233 VAL A O 1
ATOM 1853 N N . MET A 1 235 ? 7.252 1.160 -4.602 1.00 66.97 234 MET A N 1
ATOM 1854 C CA . MET A 1 235 ? 5.808 1.338 -4.491 1.00 71.61 234 MET A CA 1
ATOM 1855 C C . MET A 1 235 ? 5.060 0.180 -5.139 1.00 70.76 234 MET A C 1
ATOM 1856 O O . MET A 1 235 ? 4.042 -0.286 -4.612 1.00 65.94 234 MET A O 1
ATOM 1861 N N . LEU A 1 236 ? 5.558 -0.310 -6.275 1.00 68.62 235 LEU A N 1
ATOM 1862 C CA . LEU A 1 236 ? 4.853 -1.345 -7.022 1.00 62.19 235 LEU A CA 1
ATOM 1863 C C . LEU A 1 236 ? 5.125 -2.746 -6.488 1.00 61.94 235 LEU A C 1
ATOM 1864 O O . LEU A 1 236 ? 4.263 -3.624 -6.609 1.00 68.38 235 LEU A O 1
ATOM 1869 N N . GLU A 1 237 ? 6.297 -2.980 -5.897 1.00 65.38 236 GLU A N 1
ATOM 1870 C CA . GLU A 1 237 ? 6.680 -4.329 -5.497 1.00 76.82 236 GLU A CA 1
ATOM 1871 C C . GLU A 1 237 ? 6.302 -4.673 -4.063 1.00 85.75 236 GLU A C 1
ATOM 1872 O O . GLU A 1 237 ? 6.287 -5.859 -3.712 1.00 94.28 236 GLU A O 1
ATOM 1878 N N . THR A 1 238 ? 5.999 -3.681 -3.226 1.00 91.84 237 THR A N 1
ATOM 1879 C CA . THR A 1 238 ? 5.677 -3.941 -1.830 1.00 102.18 237 THR A CA 1
ATOM 1880 C C . THR A 1 238 ? 4.170 -3.926 -1.638 1.00 108.05 237 THR A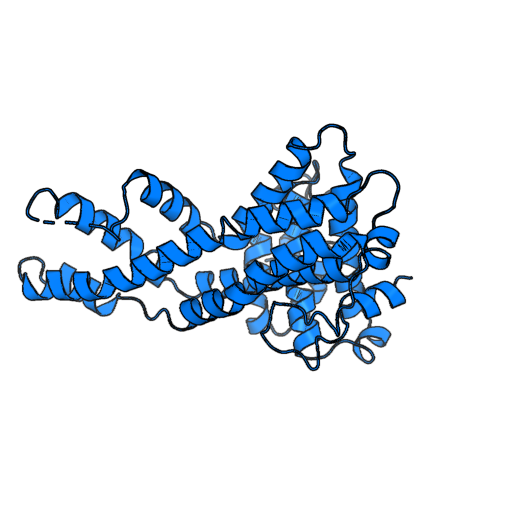 C 1
ATOM 1881 O O . THR A 1 238 ? 3.525 -2.913 -1.955 1.00 102.43 237 THR A O 1
ATOM 1885 N N . PRO A 1 239 ? 3.567 -5.010 -1.140 1.00 115.65 238 PRO A N 1
ATOM 1886 C CA . PRO A 1 239 ? 2.111 -4.999 -0.927 1.00 121.03 238 PRO A CA 1
ATOM 1887 C C . PRO A 1 239 ? 1.673 -4.046 0.170 1.00 124.55 238 PRO A C 1
ATOM 1888 O O . PRO A 1 239 ? 0.562 -3.506 0.095 1.00 122.70 238 PRO A O 1
ATOM 1892 N N . GLU A 1 240 ? 2.521 -3.854 1.178 1.00 131.66 239 GLU A N 1
ATOM 1893 C CA . GLU A 1 240 ? 2.175 -2.900 2.263 1.00 138.94 239 GLU A CA 1
ATOM 1894 C C . GLU A 1 240 ? 1.930 -1.526 1.630 1.00 137.54 239 GLU A C 1
ATOM 1895 O O . GLU A 1 240 ? 0.935 -0.886 1.994 1.00 139.14 239 GLU A O 1
ATOM 1901 N N . TYR A 1 241 ? 2.792 -1.119 0.686 1.00 130.37 240 TYR A N 1
ATOM 1902 C CA . TYR A 1 241 ? 2.621 0.153 -0.002 1.00 119.36 240 TYR A CA 1
ATOM 1903 C C . TYR A 1 241 ? 1.645 0.066 -1.165 1.00 117.64 240 TYR A C 1
ATOM 1904 O O . TYR A 1 241 ? 1.142 1.102 -1.614 1.00 115.11 240 TYR A O 1
ATOM 1913 N N . ARG A 1 242 ? 1.372 -1.141 -1.666 1.00 122.00 241 ARG A N 1
ATOM 1914 C CA . ARG A 1 242 ? 0.412 -1.286 -2.753 1.00 127.74 241 ARG A CA 1
ATOM 1915 C C . ARG A 1 242 ? -1.012 -1.047 -2.267 1.00 132.38 241 ARG A C 1
ATOM 1916 O O . ARG A 1 242 ? -1.795 -0.362 -2.935 1.00 130.74 241 ARG A O 1
ATOM 1924 N N . SER A 1 243 ? -1.364 -1.599 -1.104 1.00 132.70 242 SER A N 1
ATOM 1925 C CA . SER A 1 243 ? -2.692 -1.381 -0.545 1.00 135.51 242 SER A CA 1
ATOM 1926 C C . SER A 1 243 ? -2.879 0.031 -0.006 1.00 139.75 242 SER A C 1
ATOM 1927 O O . SER A 1 243 ? -4.012 0.405 0.317 1.00 144.49 242 SER A O 1
ATOM 1930 N N . ARG A 1 244 ? -1.809 0.818 0.096 1.00 139.26 243 ARG A N 1
ATOM 1931 C CA . ARG A 1 244 ? -1.892 2.187 0.587 1.00 140.50 243 ARG A CA 1
ATOM 1932 C C . ARG A 1 244 ? -1.898 3.230 -0.520 1.00 138.96 243 ARG A C 1
ATOM 1933 O O . ARG A 1 244 ? -2.537 4.276 -0.363 1.00 138.91 243 ARG A O 1
ATOM 1941 N N . PHE A 1 245 ? -1.210 2.980 -1.627 1.00 138.03 244 PHE A N 1
ATOM 1942 C CA . PHE A 1 245 ? -1.088 3.984 -2.680 1.00 137.58 244 PHE A CA 1
ATOM 1943 C C . PHE A 1 245 ? -1.402 3.448 -4.068 1.00 140.02 244 PHE A C 1
ATOM 1944 O O . PHE A 1 245 ? -1.973 4.176 -4.883 1.00 138.75 244 PHE A O 1
ATOM 1952 N N . ALA A 1 246 ? -1.047 2.198 -4.358 1.00 149.81 245 ALA A N 1
ATOM 1953 C CA . ALA A 1 246 ? -1.157 1.666 -5.713 1.00 151.95 245 ALA A CA 1
ATOM 1954 C C . ALA A 1 246 ? -2.620 1.444 -6.077 1.00 152.75 245 ALA A C 1
ATOM 1955 O O . ALA A 1 246 ? -3.300 0.606 -5.476 1.00 159.35 245 ALA A O 1
ATOM 1957 N N . SER A 1 247 ? -3.101 2.192 -7.063 1.00 141.15 246 SER A N 1
ATOM 1958 C CA . SER A 1 247 ? -4.424 2.018 -7.644 1.00 129.70 246 SER A CA 1
ATOM 1959 C C . SER A 1 247 ? -4.269 1.726 -9.137 1.00 117.09 246 SER A C 1
ATOM 1960 O O . SER A 1 247 ? -3.171 1.443 -9.623 1.00 107.62 246 SER A O 1
ATOM 1963 N N . GLU A 1 248 ? -5.383 1.801 -9.869 1.00 115.41 247 GLU A N 1
ATOM 1964 C CA . GLU A 1 248 ? -5.336 1.568 -11.310 1.00 114.62 247 GLU A CA 1
ATOM 1965 C C . GLU A 1 248 ? -4.491 2.625 -12.010 1.00 106.95 247 GLU A C 1
ATOM 1966 O O . GLU A 1 248 ? -3.546 2.300 -12.739 1.00 102.08 247 GLU A O 1
ATOM 1972 N N . GLU A 1 249 ? -4.819 3.901 -11.799 1.00 102.89 248 GLU A N 1
ATOM 1973 C CA . GLU A 1 249 ? -4.094 4.968 -12.479 1.00 101.01 248 GLU A CA 1
ATOM 1974 C C . GLU A 1 249 ? -2.709 5.182 -11.883 1.00 93.56 248 GLU A C 1
ATOM 1975 O O . GLU A 1 249 ? -1.792 5.610 -12.592 1.00 91.64 248 GLU A O 1
ATOM 1981 N N . THR A 1 250 ? -2.533 4.890 -10.592 1.00 91.03 249 THR A N 1
ATOM 1982 C CA . THR A 1 250 ? -1.230 5.090 -9.964 1.00 83.11 249 THR A CA 1
ATOM 1983 C C . THR A 1 250 ? -0.219 4.056 -10.444 1.00 76.25 249 THR A C 1
ATOM 1984 O O . THR A 1 250 ? 0.950 4.387 -10.681 1.00 73.85 249 THR A O 1
ATOM 1988 N N . VAL A 1 251 ? -0.648 2.801 -10.595 1.00 73.39 250 VAL A N 1
ATOM 1989 C CA . VAL A 1 251 ? 0.252 1.761 -11.085 1.00 68.96 250 VAL A CA 1
ATOM 1990 C C . VAL A 1 251 ? 0.656 2.042 -12.528 1.00 67.90 250 VAL A C 1
ATOM 1991 O O . VAL A 1 251 ? 1.844 2.025 -12.870 1.00 62.69 250 VAL A O 1
ATOM 1995 N N . SER A 1 252 ? -0.326 2.306 -13.394 1.00 68.01 251 SER A N 1
ATOM 1996 C CA . SER A 1 252 ? -0.017 2.596 -14.791 1.00 68.94 251 SER A CA 1
ATOM 1997 C C . SER A 1 252 ? 0.884 3.817 -14.919 1.00 62.34 251 SER A C 1
ATOM 1998 O O . SER A 1 252 ? 1.763 3.855 -15.788 1.00 67.09 251 SER A O 1
ATOM 2001 N N . PHE A 1 253 ? 0.688 4.815 -14.058 1.00 49.44 252 PHE A N 1
ATOM 2002 C CA . PHE A 1 253 ? 1.555 5.987 -14.060 1.00 47.06 252 PHE A CA 1
ATOM 2003 C C . PHE A 1 253 ? 2.982 5.615 -13.670 1.00 54.35 252 PHE A C 1
ATOM 2004 O O . PHE A 1 253 ? 3.938 5.955 -14.379 1.00 56.88 252 PHE A O 1
ATOM 2012 N N . CYS A 1 254 ? 3.127 4.873 -12.589 1.00 55.10 253 CYS A N 1
ATOM 2013 C CA . CYS A 1 254 ? 4.466 4.543 -12.053 1.00 50.87 253 CYS A CA 1
ATOM 2014 C C . CYS A 1 254 ? 5.185 3.542 -12.927 1.00 45.32 253 CYS A C 1
ATOM 2015 O O . CYS A 1 254 ? 6.369 3.588 -12.976 1.00 41.07 253 CYS A O 1
ATOM 2018 N N . LEU A 1 255 ? 4.452 2.641 -13.533 1.00 42.50 254 LEU A N 1
ATOM 2019 C CA . LEU A 1 255 ? 5.077 1.715 -14.472 1.00 46.36 254 LEU A CA 1
ATOM 2020 C C . LEU A 1 255 ? 5.790 2.468 -15.588 1.00 49.77 254 LEU A C 1
ATOM 2021 O O . LEU A 1 255 ? 6.906 2.107 -15.977 1.00 53.35 254 LEU A O 1
ATOM 2026 N N . ARG A 1 256 ? 5.169 3.532 -16.099 1.00 48.29 255 ARG A N 1
ATOM 2027 C CA . ARG A 1 256 ? 5.740 4.258 -17.226 1.00 47.54 255 ARG A CA 1
ATOM 2028 C C . ARG A 1 256 ? 6.806 5.252 -16.791 1.00 44.05 255 ARG A C 1
ATOM 2029 O O . ARG A 1 256 ? 7.746 5.514 -17.548 1.00 44.27 255 ARG A O 1
ATOM 2037 N N . VAL A 1 257 ? 6.685 5.810 -15.587 1.00 48.82 256 VAL A N 1
ATOM 2038 C CA . VAL A 1 257 ? 7.748 6.659 -15.064 1.00 40.87 256 VAL A CA 1
ATOM 2039 C C . VAL A 1 257 ? 8.999 5.832 -14.798 1.00 36.94 256 VAL A C 1
ATOM 2040 O O . VAL A 1 257 ? 10.125 6.289 -15.028 1.00 43.92 256 VAL A O 1
ATOM 2044 N N . MET A 1 258 ? 8.821 4.593 -14.338 1.00 38.74 257 MET A N 1
ATOM 2045 C CA . MET A 1 258 ? 9.966 3.741 -14.037 1.00 39.33 257 MET A CA 1
ATOM 2046 C C . MET A 1 258 ? 10.712 3.349 -15.305 1.00 39.12 257 MET A C 1
ATOM 2047 O O . MET A 1 258 ? 11.945 3.424 -15.359 1.00 41.66 257 MET A O 1
ATOM 2052 N N . VAL A 1 259 ? 9.984 2.919 -16.338 1.00 43.50 258 VAL A N 1
ATOM 2053 C CA . VAL A 1 259 ? 10.642 2.533 -17.583 1.00 43.09 258 VAL A CA 1
ATOM 2054 C C . VAL A 1 259 ? 11.302 3.740 -18.233 1.00 39.34 258 VAL A C 1
ATOM 2055 O O . VAL A 1 259 ? 12.387 3.627 -18.818 1.00 42.53 258 VAL A O 1
ATOM 2059 N N . GLY A 1 260 ? 10.684 4.916 -18.115 1.00 37.12 259 GLY A N 1
ATOM 2060 C CA . GLY A 1 260 ? 11.293 6.119 -18.660 1.00 36.43 259 GLY A CA 1
ATOM 2061 C C . GLY A 1 260 ? 12.653 6.416 -18.056 1.00 42.27 259 GLY A C 1
ATOM 2062 O O . GLY A 1 260 ? 13.647 6.553 -18.773 1.00 40.30 259 GLY A O 1
ATOM 2063 N N . VAL A 1 261 ? 12.719 6.513 -16.724 1.00 36.65 260 VAL A N 1
ATOM 2064 C CA . VAL A 1 261 ? 13.979 6.883 -16.081 1.00 38.11 260 VAL A CA 1
ATOM 2065 C C . VAL A 1 261 ? 15.029 5.792 -16.252 1.00 42.33 260 VAL A C 1
ATOM 2066 O O . VAL A 1 261 ? 16.230 6.085 -16.292 1.00 44.72 260 VAL A O 1
ATOM 2070 N N . ILE A 1 262 ? 14.609 4.527 -16.356 1.00 40.88 261 ILE A N 1
ATOM 2071 C CA . ILE A 1 262 ? 15.567 3.442 -16.570 1.00 46.16 261 ILE A CA 1
ATOM 2072 C C . ILE A 1 262 ? 16.303 3.641 -17.888 1.00 48.68 261 ILE A C 1
ATOM 2073 O O . ILE A 1 262 ? 17.535 3.543 -17.956 1.00 47.63 261 ILE A O 1
ATOM 2078 N N . ILE A 1 263 ? 15.559 3.929 -18.955 1.00 51.11 262 ILE A N 1
ATOM 2079 C CA . ILE A 1 263 ? 16.185 4.081 -20.262 1.00 48.02 262 ILE A CA 1
ATOM 2080 C C . ILE A 1 263 ? 17.033 5.346 -20.303 1.00 45.10 262 ILE A C 1
ATOM 2081 O O . ILE A 1 263 ? 18.141 5.343 -20.853 1.00 48.01 262 ILE A O 1
ATOM 2086 N N . LEU A 1 264 ? 16.546 6.435 -19.700 1.00 39.22 263 LEU A N 1
ATOM 2087 C CA . LEU A 1 264 ? 17.373 7.631 -19.558 1.00 41.28 263 LEU A CA 1
ATOM 2088 C C . LEU A 1 264 ? 18.660 7.322 -18.805 1.00 46.74 263 LEU A C 1
ATOM 2089 O O . LEU A 1 264 ? 19.745 7.754 -19.210 1.00 49.67 263 LEU A O 1
ATOM 2094 N N . TYR A 1 265 ? 18.556 6.573 -17.703 1.00 49.46 264 TYR A N 1
ATOM 2095 C CA . TYR A 1 265 ? 19.741 6.203 -16.935 1.00 42.39 264 TYR A CA 1
ATOM 2096 C C . TYR A 1 265 ? 20.711 5.392 -17.784 1.00 42.24 264 TYR A C 1
ATOM 2097 O O . TYR A 1 265 ? 21.923 5.636 -17.759 1.00 43.29 264 TYR A O 1
ATOM 2106 N N . ASP A 1 266 ? 20.192 4.442 -18.567 1.00 42.11 265 ASP A N 1
ATOM 2107 C CA . ASP A 1 266 ? 21.065 3.563 -19.337 1.00 47.92 265 ASP A CA 1
ATOM 2108 C C . ASP A 1 266 ? 21.820 4.315 -20.427 1.00 48.82 265 ASP A C 1
ATOM 2109 O O . ASP A 1 266 ? 22.910 3.887 -20.828 1.00 51.56 265 ASP A O 1
ATOM 2114 N N . HIS A 1 267 ? 21.271 5.424 -20.921 1.00 47.62 266 HIS A N 1
ATOM 2115 C CA . HIS A 1 267 ? 21.984 6.217 -21.916 1.00 56.62 266 HIS A CA 1
ATOM 2116 C C . HIS A 1 267 ? 22.926 7.236 -21.292 1.00 62.63 266 HIS A C 1
ATOM 2117 O O . HIS A 1 267 ? 23.979 7.528 -21.871 1.00 70.52 266 HIS A O 1
ATOM 2124 N N . VAL A 1 268 ? 22.564 7.763 -20.140 1.00 61.78 267 VAL A N 1
ATOM 2125 C CA . VAL A 1 268 ? 23.426 8.797 -19.520 1.00 64.72 267 VAL A CA 1
ATOM 2126 C C . VAL A 1 268 ? 24.514 8.161 -18.656 1.00 65.15 267 VAL A C 1
ATOM 2127 O O . VAL A 1 268 ? 25.627 8.636 -18.694 1.00 66.35 267 VAL A O 1
ATOM 2131 N N . HIS A 1 269 ? 24.187 7.138 -17.886 1.00 61.22 268 HIS A N 1
ATOM 2132 C CA . HIS A 1 269 ? 25.217 6.541 -17.011 1.00 61.74 268 HIS A CA 1
ATOM 2133 C C . HIS A 1 269 ? 26.206 5.790 -17.879 1.00 61.90 268 HIS A C 1
ATOM 2134 O O . HIS A 1 269 ? 25.797 4.957 -18.628 1.00 62.69 268 HIS A O 1
ATOM 2141 N N . PRO A 1 270 ? 27.500 6.089 -17.771 1.00 61.35 269 PRO A N 1
ATOM 2142 C CA . PRO A 1 270 ? 28.524 5.460 -18.576 1.00 60.09 269 PRO A CA 1
ATOM 2143 C C . PRO A 1 270 ? 28.442 3.949 -18.780 1.00 60.76 269 PRO A C 1
ATOM 2144 O O . PRO A 1 270 ? 28.414 3.557 -19.885 1.00 59.48 269 PRO A O 1
ATOM 2148 N N . VAL A 1 271 ? 28.431 3.169 -17.702 1.00 67.65 270 VAL A N 1
ATOM 2149 C CA . VAL A 1 271 ? 28.357 1.711 -17.792 1.00 68.18 270 VAL A CA 1
ATOM 2150 C C . VAL A 1 271 ? 26.949 1.197 -18.042 1.00 60.28 270 VAL A C 1
ATOM 2151 O O . VAL A 1 271 ? 26.774 -0.006 -18.276 1.00 53.28 270 VAL A O 1
ATOM 2155 N N . GLY A 1 272 ? 25.944 2.063 -18.000 1.00 51.63 271 GLY A N 1
ATOM 2156 C CA . GLY A 1 272 ? 24.582 1.642 -18.245 1.00 55.26 271 GLY A CA 1
ATOM 2157 C C . GLY A 1 272 ? 23.837 1.285 -16.975 1.00 58.39 271 GLY A C 1
ATOM 2158 O O . GLY A 1 272 ? 24.319 1.446 -15.850 1.00 61.41 271 GLY A O 1
ATOM 2159 N N . ALA A 1 273 ? 22.622 0.781 -17.176 1.00 54.48 272 ALA A N 1
ATOM 2160 C CA . ALA A 1 273 ? 21.731 0.428 -16.080 1.00 44.02 272 ALA A CA 1
ATOM 2161 C C . ALA A 1 273 ? 21.827 -1.037 -15.682 1.00 62.05 272 ALA A C 1
ATOM 2162 O O . ALA A 1 273 ? 21.141 -1.456 -14.744 1.00 63.96 272 ALA A O 1
ATOM 2164 N N . PHE A 1 274 ? 22.665 -1.824 -16.364 1.00 53.31 273 PHE A N 1
ATOM 2165 C CA . PHE A 1 274 ? 22.791 -3.249 -16.095 1.00 53.49 273 PHE A CA 1
ATOM 2166 C C . PHE A 1 274 ? 24.098 -3.637 -15.424 1.00 58.77 273 PHE A C 1
ATOM 2167 O O . PHE A 1 274 ? 24.189 -4.747 -14.892 1.00 64.54 273 PHE A O 1
ATOM 2175 N N . ALA A 1 275 ? 25.107 -2.771 -15.450 1.00 53.71 274 ALA A N 1
ATOM 2176 C CA . ALA A 1 275 ? 26.397 -3.114 -14.876 1.00 61.34 274 ALA A CA 1
ATOM 2177 C C . ALA A 1 275 ? 26.288 -3.238 -13.358 1.00 64.77 274 ALA A C 1
ATOM 2178 O O . ALA A 1 275 ? 25.288 -2.859 -12.741 1.00 68.68 274 ALA A O 1
ATOM 2180 N N . LYS A 1 276 ? 27.345 -3.783 -12.751 1.00 59.25 275 LYS A N 1
ATOM 2181 C CA . LYS A 1 276 ? 27.328 -3.996 -11.308 1.00 59.68 275 LYS A CA 1
ATOM 2182 C C . LYS A 1 276 ? 27.263 -2.681 -10.543 1.00 72.85 275 LYS A C 1
ATOM 2183 O O . LYS A 1 276 ? 26.723 -2.640 -9.431 1.00 69.95 275 LYS A O 1
ATOM 2189 N N . THR A 1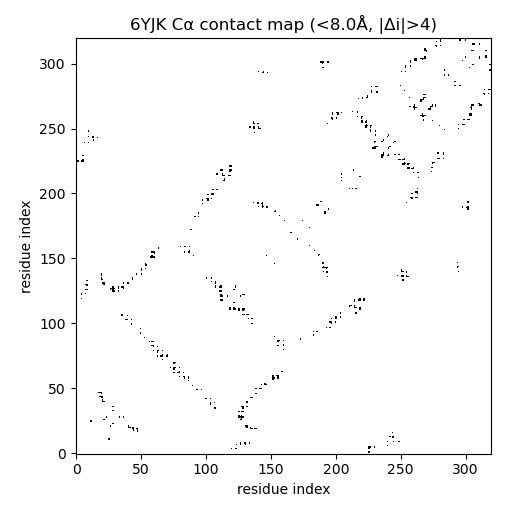 277 ? 27.788 -1.600 -11.117 1.00 66.30 276 THR A N 1
ATOM 2190 C CA . THR A 1 277 ? 27.787 -0.297 -10.465 1.00 70.16 276 THR A CA 1
ATOM 2191 C C . THR A 1 277 ? 26.529 0.515 -10.750 1.00 66.90 276 THR A C 1
ATOM 2192 O O . THR A 1 277 ? 26.431 1.656 -10.286 1.00 66.18 276 THR A O 1
ATOM 2196 N N . SER A 1 278 ? 25.576 -0.036 -11.497 1.00 57.28 277 SER A N 1
ATOM 2197 C CA . SER A 1 278 ? 24.296 0.629 -11.689 1.00 53.33 277 SER A CA 1
ATOM 2198 C C . SER A 1 278 ? 23.535 0.709 -10.370 1.00 54.59 277 SER A C 1
ATOM 2199 O O . SER A 1 278 ? 23.667 -0.151 -9.496 1.00 58.02 277 SER A O 1
ATOM 2202 N N . LYS A 1 279 ? 22.733 1.764 -10.227 1.00 53.90 278 LYS A N 1
ATOM 2203 C CA . LYS A 1 279 ? 21.935 1.975 -9.026 1.00 47.67 278 LYS A CA 1
ATOM 2204 C C . LYS A 1 279 ? 20.462 1.653 -9.242 1.00 49.04 278 LYS A C 1
ATOM 2205 O O . LYS A 1 279 ? 19.626 2.017 -8.409 1.00 54.80 278 LYS A O 1
ATOM 2211 N N . ILE A 1 280 ? 20.126 0.979 -10.338 1.00 52.74 279 ILE A N 1
ATOM 2212 C CA . ILE A 1 280 ? 18.750 0.599 -10.633 1.00 55.68 279 ILE A CA 1
ATOM 2213 C C . ILE A 1 280 ? 18.637 -0.913 -10.507 1.00 57.50 279 ILE A C 1
ATOM 2214 O O . ILE A 1 280 ? 19.395 -1.657 -11.142 1.00 53.57 279 ILE A O 1
ATOM 2219 N N . ASP A 1 281 ? 17.703 -1.366 -9.670 1.00 57.41 280 ASP A N 1
ATOM 2220 C CA . ASP A 1 281 ? 17.436 -2.789 -9.520 1.00 50.69 280 ASP A CA 1
ATOM 2221 C C . ASP A 1 281 ? 16.759 -3.314 -10.778 1.00 51.79 280 ASP A C 1
ATOM 2222 O O . ASP A 1 281 ? 15.528 -3.326 -10.869 1.00 47.01 280 ASP A O 1
ATOM 2227 N N . MET A 1 282 ? 17.561 -3.755 -11.749 1.00 47.26 281 MET A N 1
ATOM 2228 C CA . MET A 1 282 ? 17.009 -4.159 -13.035 1.00 47.36 281 MET A CA 1
ATOM 2229 C C . MET A 1 282 ? 16.102 -5.375 -12.898 1.00 66.84 281 MET A C 1
ATOM 2230 O O . MET A 1 282 ? 15.001 -5.395 -13.459 1.00 66.05 281 MET A O 1
ATOM 2235 N N . LYS A 1 283 ? 16.542 -6.395 -12.154 1.00 63.79 282 LYS A N 1
ATOM 2236 C CA . LYS A 1 283 ? 15.713 -7.584 -11.975 1.00 57.93 282 LYS A CA 1
ATOM 2237 C C . LYS A 1 283 ? 14.394 -7.234 -11.300 1.00 60.95 282 LYS A C 1
ATOM 2238 O O . LYS A 1 283 ? 13.337 -7.750 -11.681 1.00 62.23 282 LYS A O 1
ATOM 2244 N N . GLY A 1 284 ? 14.435 -6.348 -10.302 1.00 62.10 283 GLY A N 1
ATOM 2245 C CA . GLY A 1 284 ? 13.213 -5.959 -9.618 1.00 59.31 283 GLY A CA 1
ATOM 2246 C C . GLY A 1 284 ? 12.286 -5.131 -10.488 1.00 54.27 283 GLY A C 1
ATOM 2247 O O . GLY A 1 284 ? 11.061 -5.237 -10.381 1.00 54.40 283 GLY A O 1
ATOM 2248 N N . CYS A 1 285 ? 12.850 -4.292 -11.357 1.00 54.99 284 CYS A N 1
ATOM 2249 C CA . CYS A 1 285 ? 12.003 -3.496 -12.239 1.00 53.90 284 CYS A CA 1
ATOM 2250 C C . CYS A 1 285 ? 11.367 -4.363 -13.318 1.00 50.71 284 CYS A C 1
ATOM 2251 O O . CYS A 1 285 ? 10.174 -4.222 -13.613 1.00 52.68 284 CYS A O 1
ATOM 2254 N N . ILE A 1 286 ? 12.142 -5.275 -13.908 1.00 48.31 285 ILE A N 1
ATOM 2255 C CA . ILE A 1 286 ? 11.594 -6.196 -14.898 1.00 55.81 285 ILE A CA 1
ATOM 2256 C C . ILE A 1 286 ? 10.535 -7.092 -14.268 1.00 58.90 285 ILE A C 1
ATOM 2257 O O . ILE A 1 286 ? 9.501 -7.380 -14.884 1.00 58.45 285 ILE A O 1
ATOM 2262 N N . LYS A 1 287 ? 10.769 -7.540 -13.029 1.00 68.12 286 LYS A N 1
ATOM 2263 C CA . LYS A 1 287 ? 9.813 -8.416 -12.359 1.00 65.13 286 LYS A CA 1
ATOM 2264 C C . LYS A 1 287 ? 8.476 -7.718 -12.144 1.00 55.76 286 LYS A C 1
ATOM 2265 O O . LYS A 1 287 ? 7.414 -8.324 -12.332 1.00 57.91 286 LYS A O 1
ATOM 2271 N N . VAL A 1 288 ? 8.508 -6.442 -11.754 1.00 52.95 287 VAL A N 1
ATOM 2272 C CA . VAL A 1 288 ? 7.274 -5.686 -11.558 1.00 69.72 287 VAL A CA 1
ATOM 2273 C C . VAL A 1 288 ? 6.474 -5.622 -12.853 1.00 63.35 287 VAL A C 1
ATOM 2274 O O . VAL A 1 288 ? 5.245 -5.768 -12.851 1.00 64.86 287 VAL A O 1
ATOM 2278 N N . LEU A 1 289 ? 7.157 -5.404 -13.979 1.00 63.44 288 LEU A N 1
ATOM 2279 C CA . LEU A 1 289 ? 6.479 -5.435 -15.270 1.00 53.08 288 LEU A CA 1
ATOM 2280 C C . LEU A 1 289 ? 5.905 -6.814 -15.563 1.00 56.07 288 LEU A C 1
ATOM 2281 O O . LEU A 1 289 ? 4.834 -6.926 -16.170 1.00 64.78 288 LEU A O 1
ATOM 2286 N N . LYS A 1 290 ? 6.596 -7.872 -15.132 1.00 57.61 289 LYS A N 1
ATOM 2287 C CA . LYS A 1 290 ? 6.141 -9.230 -15.405 1.00 66.12 289 LYS A CA 1
ATOM 2288 C C . LYS A 1 290 ? 4.928 -9.611 -14.563 1.00 74.88 289 LYS A C 1
ATOM 2289 O O . LYS A 1 290 ? 4.063 -10.361 -15.029 1.00 84.47 289 LYS A O 1
ATOM 2295 N N . ASP A 1 291 ? 4.846 -9.121 -13.323 1.00 77.35 290 ASP A N 1
ATOM 2296 C CA . ASP A 1 291 ? 3.687 -9.433 -12.495 1.00 85.22 290 ASP A CA 1
ATOM 2297 C C . ASP A 1 291 ? 2.429 -8.712 -12.960 1.00 82.56 290 ASP A C 1
ATOM 2298 O O . ASP A 1 291 ? 1.329 -9.082 -12.540 1.00 87.26 290 ASP A O 1
ATOM 2303 N N . GLN A 1 292 ? 2.565 -7.705 -13.814 1.00 78.51 291 GLN A N 1
ATOM 2304 C CA . GLN A 1 292 ? 1.420 -7.001 -14.362 1.00 74.62 291 GLN A CA 1
ATOM 2305 C C . GLN A 1 292 ? 0.783 -7.817 -15.483 1.00 78.70 291 GLN A C 1
ATOM 2306 O O . GLN A 1 292 ? 1.436 -8.672 -16.086 1.00 79.17 291 GLN A O 1
ATOM 2312 N N . PRO A 1 293 ? -0.499 -7.589 -15.766 1.00 79.58 292 PRO A N 1
ATOM 2313 C CA . PRO A 1 293 ? -1.134 -8.235 -16.923 1.00 83.42 292 PRO A CA 1
ATOM 2314 C C . PRO A 1 293 ? -0.322 -8.012 -18.183 1.00 89.30 292 PRO A C 1
ATOM 2315 O O . PRO A 1 293 ? 0.174 -6.901 -18.427 1.00 89.81 292 PRO A O 1
ATOM 2319 N N . PRO A 1 294 ? -0.158 -9.050 -19.008 1.00 96.98 293 PRO A N 1
ATOM 2320 C CA . PRO A 1 294 ? 0.813 -8.953 -20.113 1.00 102.63 293 PRO A CA 1
ATOM 2321 C C . PRO A 1 294 ? 0.454 -7.914 -21.159 1.00 101.75 293 PRO A C 1
ATOM 2322 O O . PRO A 1 294 ? 1.347 -7.220 -21.662 1.00 98.13 293 PRO A O 1
ATOM 2326 N N . ASN A 1 295 ? -0.829 -7.781 -21.501 1.00 104.60 294 ASN A N 1
ATOM 2327 C CA . ASN A 1 295 ? -1.208 -6.938 -22.632 1.00 109.00 294 ASN A CA 1
ATOM 2328 C C . ASN A 1 295 ? -1.023 -5.454 -22.335 1.00 106.46 294 ASN A C 1
ATOM 2329 O O . ASN A 1 295 ? -0.757 -4.671 -23.254 1.00 106.27 294 ASN A O 1
ATOM 2334 N N . SER A 1 296 ? -1.146 -5.048 -21.070 1.00 100.20 295 SER A N 1
ATOM 2335 C CA . SER A 1 296 ? -1.071 -3.637 -20.712 1.00 90.93 295 SER A CA 1
ATOM 2336 C C . SER A 1 296 ? 0.355 -3.128 -20.546 1.00 81.90 295 SER A C 1
ATOM 2337 O O . SER A 1 296 ? 0.544 -1.921 -20.363 1.00 79.44 295 SER A O 1
ATOM 2340 N N . VAL A 1 297 ? 1.357 -4.006 -20.591 1.00 73.64 296 VAL A N 1
ATOM 2341 C CA . VAL A 1 297 ? 2.747 -3.622 -20.384 1.00 66.49 296 VAL A CA 1
ATOM 2342 C C . VAL A 1 297 ? 3.643 -4.021 -21.544 1.00 61.20 296 VAL A C 1
ATOM 2343 O O . VAL A 1 297 ? 4.847 -3.742 -21.506 1.00 56.13 296 VAL A O 1
ATOM 2347 N N . GLU A 1 298 ? 3.096 -4.659 -22.582 1.00 60.01 297 GLU A N 1
ATOM 2348 C CA . GLU A 1 298 ? 3.934 -5.136 -23.676 1.00 62.67 297 GLU A CA 1
ATOM 2349 C C . GLU A 1 298 ? 4.663 -3.992 -24.366 1.00 61.12 297 GLU A C 1
ATOM 2350 O O . GLU A 1 298 ? 5.789 -4.173 -24.844 1.00 66.93 297 GLU A O 1
ATOM 2356 N N . GLY A 1 299 ? 4.050 -2.808 -24.420 1.00 52.96 298 GLY A N 1
ATOM 2357 C CA . GLY A 1 299 ? 4.739 -1.660 -24.984 1.00 48.18 298 GLY A CA 1
ATOM 2358 C C . GLY A 1 299 ? 5.938 -1.239 -24.157 1.00 49.10 298 GLY A C 1
ATOM 2359 O O . GLY A 1 299 ? 6.967 -0.827 -24.702 1.00 46.25 298 GLY A O 1
ATOM 2360 N N . LEU A 1 300 ? 5.827 -1.338 -22.830 1.00 52.71 299 LEU A N 1
ATOM 2361 C CA . LEU A 1 300 ? 6.949 -0.982 -21.968 1.00 50.36 299 LEU A CA 1
ATOM 2362 C C . LEU A 1 300 ? 8.071 -2.009 -22.070 1.00 49.09 299 LEU A C 1
ATOM 2363 O O . LEU A 1 300 ? 9.253 -1.644 -22.082 1.00 48.94 299 LEU A O 1
ATOM 2368 N N . LEU A 1 301 ? 7.723 -3.296 -22.146 1.00 46.88 300 LEU A N 1
ATOM 2369 C CA . LEU A 1 301 ? 8.746 -4.325 -22.306 1.00 56.46 300 LEU A CA 1
ATOM 2370 C C . LEU A 1 301 ? 9.479 -4.173 -23.634 1.00 64.92 300 LEU A C 1
ATOM 2371 O O . LEU A 1 301 ? 10.694 -4.392 -23.707 1.00 65.97 300 LEU A O 1
ATOM 2376 N N . ASN A 1 302 ? 8.762 -3.791 -24.695 1.00 67.04 301 ASN A N 1
ATOM 2377 C CA . ASN A 1 302 ? 9.422 -3.557 -25.976 1.00 70.13 301 ASN A CA 1
ATOM 2378 C C . ASN A 1 302 ? 10.367 -2.365 -25.908 1.00 62.95 301 ASN A C 1
ATOM 2379 O O . ASN A 1 302 ? 11.391 -2.350 -26.601 1.00 65.84 301 ASN A O 1
ATOM 2384 N N . ALA A 1 303 ? 10.045 -1.364 -25.086 1.00 48.50 302 ALA A N 1
ATOM 2385 C CA . ALA A 1 303 ? 10.945 -0.227 -24.923 1.00 51.43 302 ALA A CA 1
ATOM 2386 C C . ALA A 1 303 ? 12.258 -0.652 -24.280 1.00 63.36 302 ALA A C 1
ATOM 2387 O O . ALA A 1 303 ? 13.333 -0.205 -24.696 1.00 67.71 302 ALA A O 1
ATOM 2389 N N . LEU A 1 304 ? 12.170 -1.557 -23.300 1.00 59.94 303 LEU A N 1
ATOM 2390 C CA . LEU A 1 304 ? 13.368 -2.049 -22.563 1.00 59.64 303 LEU A CA 1
ATOM 2391 C C . LEU A 1 304 ? 14.187 -3.012 -23.434 1.00 66.24 303 LEU A C 1
ATOM 2392 O O . LEU A 1 304 ? 15.351 -3.276 -23.075 1.00 73.67 303 LEU A O 1
ATOM 2397 N N . ARG A 1 305 ? 13.606 -3.513 -24.530 1.00 74.21 304 ARG A N 1
ATOM 2398 C CA . ARG A 1 305 ? 14.304 -4.444 -25.404 1.00 69.77 304 ARG A CA 1
ATOM 2399 C C . ARG A 1 305 ? 14.888 -3.794 -26.650 1.00 70.75 304 ARG A C 1
ATOM 2400 O O . ARG A 1 305 ? 15.757 -4.396 -27.289 1.00 88.30 304 ARG A O 1
ATOM 2408 N N . TYR A 1 306 ? 14.450 -2.588 -27.005 1.00 73.20 305 TYR A N 1
ATOM 2409 C CA . TYR A 1 306 ? 14.871 -1.949 -28.247 1.00 80.49 305 TYR A CA 1
ATOM 2410 C C . TYR A 1 306 ? 15.559 -0.611 -28.022 1.00 81.02 305 TYR A C 1
ATOM 2411 O O . TYR A 1 306 ? 16.657 -0.391 -28.545 1.00 90.98 305 TYR A O 1
ATOM 2420 N N . THR A 1 307 ? 14.947 0.294 -27.256 1.00 67.30 306 THR A N 1
ATOM 2421 C CA . THR A 1 307 ? 15.543 1.601 -26.995 1.00 69.88 306 THR A CA 1
ATOM 2422 C C . THR A 1 307 ? 16.754 1.527 -26.073 1.00 76.31 306 THR A C 1
ATOM 2423 O O . THR A 1 307 ? 17.416 2.549 -25.854 1.00 79.58 306 THR A O 1
ATOM 2427 N N . THR A 1 308 ? 17.082 0.337 -25.596 1.00 70.89 307 THR A N 1
ATOM 2428 C CA . THR A 1 308 ? 18.179 0.263 -24.607 1.00 66.32 307 THR A CA 1
ATOM 2429 C C . THR A 1 308 ? 19.525 0.309 -25.285 1.00 67.87 307 THR A C 1
ATOM 2430 O O . THR A 1 308 ? 19.684 -0.230 -26.335 1.00 77.33 307 THR A O 1
ATOM 2434 N N . LYS A 1 309 ? 20.475 0.880 -24.609 1.00 67.08 308 LYS A N 1
ATOM 2435 C CA . LYS A 1 309 ? 21.832 0.990 -25.124 1.00 61.75 308 LYS A CA 1
ATOM 2436 C C . LYS A 1 309 ? 22.730 -0.161 -24.675 1.00 63.05 308 LYS A C 1
ATOM 2437 O O . LYS A 1 309 ? 23.512 -0.679 -25.478 1.00 60.43 308 LYS A O 1
ATOM 2443 N N . HIS A 1 310 ? 22.631 -0.581 -23.410 1.00 63.63 309 HIS A N 1
ATOM 2444 C CA . HIS A 1 310 ? 23.564 -1.541 -22.828 1.00 62.67 309 HIS A CA 1
ATOM 2445 C C . HIS A 1 310 ? 22.935 -2.907 -22.559 1.00 62.79 309 HIS A C 1
ATOM 2446 O O . HIS A 1 310 ? 23.517 -3.712 -21.825 1.00 66.25 309 HIS A O 1
ATOM 2453 N N . LEU A 1 311 ? 21.761 -3.187 -23.125 1.00 61.22 310 LEU A N 1
ATOM 2454 C CA . LEU A 1 311 ? 21.118 -4.473 -22.871 1.00 58.02 310 LEU A CA 1
ATOM 2455 C C . LEU A 1 311 ? 21.934 -5.625 -23.446 1.00 61.32 310 LEU A C 1
ATOM 2456 O O . LEU A 1 311 ? 22.171 -6.630 -22.766 1.00 73.16 310 LEU A O 1
ATOM 2461 N N . ASN A 1 312 ? 22.371 -5.499 -24.698 1.00 62.31 311 ASN A N 1
ATOM 2462 C CA . ASN A 1 312 ? 23.061 -6.575 -25.398 1.00 74.25 311 ASN A CA 1
ATOM 2463 C C . ASN A 1 312 ? 24.570 -6.560 -25.176 1.00 81.03 311 ASN A C 1
ATOM 2464 O O . ASN A 1 312 ? 25.307 -7.158 -25.968 1.00 88.31 311 ASN A O 1
ATOM 2469 N N . ASP A 1 313 ? 25.046 -5.895 -24.127 1.00 80.86 312 ASP A N 1
ATOM 2470 C CA . ASP A 1 313 ? 26.467 -5.918 -23.816 1.00 84.52 312 ASP A CA 1
ATOM 2471 C C . ASP A 1 313 ? 26.865 -7.272 -23.241 1.00 88.65 312 ASP A C 1
ATOM 2472 O O . ASP A 1 313 ? 26.067 -7.958 -22.598 1.00 93.05 312 ASP A O 1
ATOM 2477 N N . GLU A 1 314 ? 28.121 -7.655 -23.480 1.00 92.68 313 GLU A N 1
ATOM 2478 C CA . GLU A 1 314 ? 28.612 -8.915 -22.935 1.00 99.24 313 GLU A CA 1
ATOM 2479 C C . GLU A 1 314 ? 28.763 -8.847 -21.421 1.00 98.29 313 GLU A C 1
ATOM 2480 O O . GLU A 1 314 ? 28.685 -9.878 -20.745 1.00 96.81 313 GLU A O 1
ATOM 2486 N N . THR A 1 315 ? 28.977 -7.647 -20.874 1.00 99.23 314 THR A N 1
ATOM 2487 C CA . THR A 1 315 ? 29.032 -7.490 -19.425 1.00 101.30 314 THR A CA 1
ATOM 2488 C C . THR A 1 315 ? 27.659 -7.679 -18.793 1.00 97.97 314 THR A C 1
ATOM 2489 O O . THR A 1 315 ? 27.562 -8.097 -17.634 1.00 98.57 314 THR A O 1
ATOM 2493 N N . THR A 1 316 ? 26.603 -7.427 -19.549 1.00 94.34 315 THR A N 1
ATOM 2494 C CA . THR A 1 316 ? 25.217 -7.533 -19.036 1.00 86.10 315 THR A CA 1
ATOM 2495 C C . THR A 1 316 ? 24.912 -8.985 -18.714 1.00 88.93 315 THR A C 1
ATOM 2496 O O . THR A 1 316 ? 25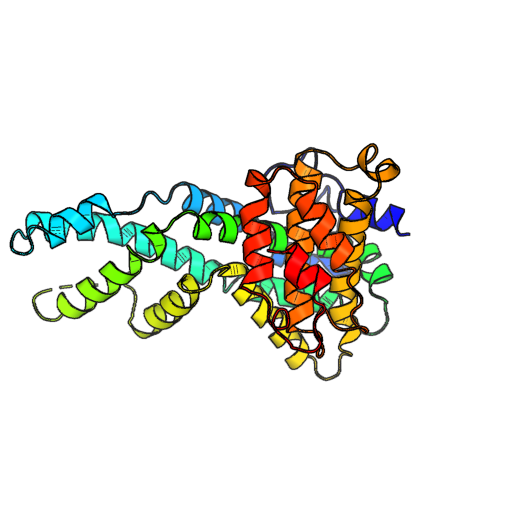.381 -9.830 -19.467 1.00 88.32 315 THR A O 1
ATOM 2500 N N . SER A 1 317 ? 24.120 -9.208 -17.658 1.00 91.66 316 SER A N 1
ATOM 2501 C CA . SER A 1 317 ? 23.690 -10.522 -17.104 1.00 99.09 316 SER A CA 1
ATOM 2502 C C . SER A 1 317 ? 22.819 -11.292 -18.078 1.00 96.10 316 SER A C 1
ATOM 2503 O O . SER A 1 317 ? 22.185 -10.685 -18.898 1.00 97.97 316 SER A O 1
ATOM 2506 N N . LYS A 1 318 ? 22.731 -12.596 -17.867 1.00 99.04 317 LYS A N 1
ATOM 2507 C CA . LYS A 1 318 ? 21.896 -13.484 -18.701 1.00 94.18 317 LYS A CA 1
ATOM 2508 C C . LYS A 1 318 ? 20.530 -13.604 -18.046 1.00 92.81 317 LYS A C 1
ATOM 2509 O O . LYS A 1 318 ? 19.560 -13.895 -18.740 1.00 89.88 317 LYS A O 1
ATOM 2515 N N . GLN A 1 319 ? 20.479 -13.373 -16.742 1.00 95.41 318 GLN A N 1
ATOM 2516 C CA . GLN A 1 319 ? 19.199 -13.515 -16.019 1.00 94.73 318 GLN A CA 1
ATOM 2517 C C . GLN A 1 319 ? 18.218 -12.468 -16.532 1.00 92.36 318 GLN A C 1
ATOM 2518 O O . GLN A 1 319 ? 17.075 -12.832 -16.846 1.00 91.26 318 GLN A O 1
ATOM 2524 N N . ILE A 1 320 ? 18.669 -11.227 -16.641 1.00 88.71 319 ILE A N 1
ATOM 2525 C CA . ILE A 1 320 ? 17.670 -10.239 -17.112 1.00 89.48 319 ILE A CA 1
ATOM 2526 C C . ILE A 1 320 ? 17.476 -10.502 -18.581 1.00 89.59 319 ILE A C 1
ATOM 2527 O O . ILE A 1 320 ? 16.307 -10.518 -18.983 1.00 90.87 319 ILE A O 1
ATOM 2532 N N . LYS A 1 321 ? 18.595 -10.754 -19.266 1.00 89.53 320 LYS A N 1
ATOM 2533 C CA . LYS A 1 321 ? 18.574 -11.022 -20.724 1.00 85.89 320 LYS A CA 1
ATOM 2534 C C . LYS A 1 321 ? 17.503 -12.066 -20.965 1.00 85.20 320 LYS A C 1
ATOM 2535 O O . LYS A 1 321 ? 16.608 -11.779 -21.731 1.00 80.46 320 LYS A O 1
ATOM 2541 N N . THR A 1 322 ? 17.547 -13.168 -20.220 1.00 88.19 321 THR A N 1
ATOM 2542 C CA . THR A 1 322 ? 16.478 -14.179 -20.334 1.00 91.83 321 THR A CA 1
ATOM 2543 C C . THR A 1 322 ? 15.202 -13.674 -19.681 1.00 91.06 321 THR A C 1
ATOM 2544 O O . THR A 1 322 ? 14.145 -14.110 -20.104 1.00 95.47 321 THR A O 1
ATOM 2548 N N . MET A 1 323 ? 15.272 -12.762 -18.715 1.00 85.54 322 MET A N 1
ATOM 2549 C CA . MET A 1 323 ? 13.989 -12.296 -18.129 1.00 84.29 322 MET A CA 1
ATOM 2550 C C . MET A 1 323 ? 13.142 -11.573 -19.178 1.00 83.61 322 MET A C 1
ATOM 2551 O O . MET A 1 323 ? 11.923 -11.716 -19.144 1.00 86.71 322 MET A O 1
ATOM 2556 N N . LEU A 1 324 ? 13.773 -10.817 -20.070 1.00 77.18 323 LEU A N 1
ATOM 2557 C CA . LEU A 1 324 ? 13.018 -10.061 -21.097 1.00 79.61 323 LEU A CA 1
ATOM 2558 C C . LEU A 1 324 ? 12.653 -10.933 -22.299 1.00 88.66 323 LEU A C 1
ATOM 2559 O O . LEU A 1 324 ? 12.027 -10.373 -23.211 1.00 89.71 323 LEU A O 1
ATOM 2564 N N . GLN A 1 325 ? 13.050 -12.212 -22.324 1.00 93.80 324 GLN A N 1
ATOM 2565 C CA . GLN A 1 325 ? 12.698 -13.036 -23.476 1.00 100.93 324 GLN A CA 1
ATOM 2566 C C . GLN A 1 325 ? 11.191 -13.019 -23.712 1.00 103.73 324 GLN A C 1
ATOM 2567 O O . GLN A 1 325 ? 10.710 -13.421 -24.771 1.00 108.97 324 GLN A O 1
#

Organism: NCBI:txid259920

Foldseek 3Di:
DLVVLLCLQLPPCVVPDLQLADDCVRQVFDPVCVVLSVLLNVLSRCLSVLLVVLVVLPFLVPLLVVCVVVVVPVVSVVVSVVVLVVNVLSLVVNVVSLVSLLVSVLSLLVQCLDAPDALVVSCVNGSSSVNSLLSSLLSQLSSLLSLLVDPSSLVSLVSVVVCVVVCVVVHVSDDDPVVSVVSNVQSVASRNSLLSNLVSLQVSCVVPVVGDLCSSLVNLQSLLVSLLCCQPDVVNCVVRNDDSSNSSSLSSNLSSQQSNQSSPPQGCQAPPHSHPLVSSLVSLVVDDCVSCVSSLVCVVGSGDCCPPPNGDVVVVVSSD

Sequence (320 aa):
SMGNLIKVLTRDIDHNASHFFLDFENAQPTEAEREIFNQVNVVLKDAEGILNDLQSYRGAGHEIREAIQHPNDENLQEKAWSAVCPLVGKLKKFYEFSQQRLEAALHGLLGALTSTPYSPTQHLEREQALAKQFAEILHFTLRFDELKMTNPAIQNNDFSYYRRTLSRMRINNENEVNNELANRMSLFYAEATPMLKTLSDATTKFVSDNKSLPIENTTDCLSTMASVCRVMLETPEYRSRFASEETVSFCLRVMVGVIILYDHVHPVGAFAKTSKIDMKGCIKVLKDQPPNSVEGLLNALRYTTKHLNDETTSKQIKTMLQ

Secondary structure (DSSP, 8-state):
-HHHHHHHHTSS-SS--S--SPPHHHH---GGGHHHHHHHHHHHHHHHHHHHHHHT---SHHHHHHHHHSTT-HHHHHHHHHHHHHHHHHHHHHHHHHHHHHHHHHHHHHHHT-SSS-HHHHHHHSHHHHHHHHHHHHHHHHHHHHHHH-THHHHHHHHHHHHHHTHHHH------HHHHHHHHHHHTSSSHHHHHHHHHHHHHHHH-TTS-THHHHHHHHHHHHHHHHHHH-HHHHTTT--HHHHHHHHHHHHHHHHHHHHHSTT-SSSTT--S-HHHHHHHHHHS-STTTHHHHHHHHHS-SSTT-SSS-HHHHHHT-